Protein AF-A0A1I3Q6W5-F1 (afdb_monomer_lite)

Structure (mmCIF, N/CA/C/O backbone):
data_AF-A0A1I3Q6W5-F1
#
_entry.id   AF-A0A1I3Q6W5-F1
#
loop_
_atom_site.group_PDB
_atom_site.id
_atom_site.type_symbol
_atom_site.label_atom_id
_atom_site.label_alt_id
_atom_site.label_comp_id
_atom_site.label_asym_id
_atom_site.label_entity_id
_atom_site.label_seq_id
_atom_site.pdbx_PDB_ins_code
_atom_site.Cartn_x
_atom_site.Cartn_y
_atom_site.Cartn_z
_atom_site.occupancy
_atom_site.B_iso_or_equiv
_atom_site.auth_seq_id
_atom_site.auth_comp_id
_atom_site.auth_asym_id
_atom_site.auth_atom_id
_atom_site.pdbx_PDB_model_num
ATOM 1 N N . MET A 1 1 ? 3.018 42.924 -42.516 1.00 41.81 1 MET A N 1
ATOM 2 C CA . MET A 1 1 ? 3.107 41.448 -42.465 1.00 41.81 1 MET A CA 1
ATOM 3 C C . MET A 1 1 ? 4.580 41.069 -42.387 1.00 41.81 1 MET A C 1
ATOM 5 O O . MET A 1 1 ? 5.099 40.453 -43.303 1.00 41.81 1 MET A O 1
ATOM 9 N N . ASP A 1 2 ? 5.249 41.501 -41.316 1.00 36.03 2 ASP A N 1
ATOM 10 C CA . ASP A 1 2 ? 6.719 41.558 -41.247 1.00 36.03 2 ASP A CA 1
ATOM 11 C C . ASP A 1 2 ? 7.240 41.194 -39.842 1.00 36.03 2 ASP A C 1
ATOM 13 O O . ASP A 1 2 ? 8.227 41.730 -39.357 1.00 36.03 2 ASP A O 1
ATOM 17 N N . GLU A 1 3 ? 6.545 40.288 -39.144 1.00 32.50 3 GLU A N 1
ATOM 18 C CA . GLU A 1 3 ? 6.849 39.990 -37.734 1.00 32.50 3 GLU A CA 1
ATOM 19 C C . GLU A 1 3 ? 6.673 38.506 -37.359 1.00 32.50 3 GLU A C 1
ATOM 21 O O . GLU A 1 3 ? 6.216 38.171 -36.272 1.00 32.50 3 GLU A O 1
ATOM 26 N N . LEU A 1 4 ? 7.024 37.581 -38.264 1.00 31.42 4 LEU A N 1
ATOM 27 C CA . LEU A 1 4 ? 7.010 36.133 -37.969 1.00 31.42 4 LEU A CA 1
ATOM 28 C C . LEU A 1 4 ? 8.271 35.362 -38.409 1.00 31.42 4 LEU A C 1
ATOM 30 O O . LEU A 1 4 ? 8.318 34.144 -38.269 1.00 31.42 4 LEU A O 1
ATOM 34 N N . ALA A 1 5 ? 9.329 36.043 -38.869 1.00 32.28 5 ALA A N 1
ATOM 35 C CA . ALA A 1 5 ? 10.581 35.397 -39.297 1.00 32.28 5 ALA A CA 1
ATOM 36 C C . ALA A 1 5 ? 11.739 35.480 -38.273 1.00 32.28 5 ALA A C 1
ATOM 38 O O . ALA A 1 5 ? 12.800 34.902 -38.499 1.00 32.28 5 ALA A O 1
ATOM 39 N N . ALA A 1 6 ? 11.559 36.149 -37.128 1.00 29.58 6 ALA A N 1
ATOM 40 C CA . ALA A 1 6 ? 12.662 36.508 -36.223 1.00 29.58 6 ALA A CA 1
ATOM 41 C C . ALA A 1 6 ? 12.858 35.598 -34.985 1.00 29.58 6 ALA A C 1
ATOM 43 O O . ALA A 1 6 ? 13.634 35.942 -34.098 1.00 29.58 6 ALA A O 1
ATOM 44 N N . VAL A 1 7 ? 12.207 34.428 -34.905 1.00 32.47 7 VAL A N 1
ATOM 45 C CA . VAL A 1 7 ? 12.345 33.497 -33.751 1.00 32.47 7 VAL A CA 1
ATOM 46 C C . VAL A 1 7 ? 13.117 32.207 -34.102 1.00 32.47 7 VAL A C 1
ATOM 48 O O . VAL A 1 7 ? 13.409 31.388 -33.236 1.00 32.47 7 VAL A O 1
ATOM 51 N N . ALA A 1 8 ? 13.562 32.036 -35.351 1.00 32.88 8 ALA A N 1
ATOM 52 C CA . ALA A 1 8 ? 14.278 30.831 -35.800 1.00 32.88 8 ALA A CA 1
ATOM 53 C C . ALA A 1 8 ? 15.815 30.855 -35.585 1.00 32.88 8 ALA A C 1
ATOM 55 O O . ALA A 1 8 ? 16.506 29.939 -36.025 1.00 32.88 8 ALA A O 1
ATOM 56 N N . GLY A 1 9 ? 16.372 31.878 -34.924 1.00 32.94 9 GLY A N 1
ATOM 57 C CA . GLY A 1 9 ? 17.810 32.187 -34.996 1.00 32.94 9 GLY A CA 1
ATOM 58 C C . GLY A 1 9 ? 18.706 31.853 -33.796 1.00 32.94 9 GLY A C 1
ATOM 59 O O . GLY A 1 9 ? 19.916 32.022 -33.912 1.00 32.94 9 GLY A O 1
ATOM 60 N N . LEU A 1 10 ? 18.197 31.404 -32.642 1.00 34.94 10 LEU A N 1
ATOM 61 C CA . LEU A 1 10 ? 19.039 31.245 -31.440 1.00 34.94 10 LEU A CA 1
ATOM 62 C C . LEU A 1 10 ? 18.697 29.975 -30.654 1.00 34.94 10 LEU A C 1
ATOM 64 O O . LEU A 1 10 ? 17.762 29.944 -29.861 1.00 34.94 10 LEU A O 1
ATOM 68 N N . GLY A 1 11 ? 19.492 28.918 -30.850 1.00 35.59 11 GLY A N 1
ATOM 69 C CA . GLY A 1 11 ? 19.417 27.730 -29.991 1.00 35.59 11 GLY A CA 1
ATOM 70 C C . GLY A 1 11 ? 19.992 26.422 -30.537 1.00 35.59 11 GLY A C 1
ATOM 71 O O . GLY A 1 11 ? 19.646 25.368 -30.013 1.00 35.59 11 GLY A O 1
ATOM 72 N N . HIS A 1 12 ? 20.844 26.439 -31.567 1.00 40.34 12 HIS A N 1
ATOM 73 C CA . HIS A 1 12 ? 21.410 25.212 -32.155 1.00 40.34 12 HIS A CA 1
ATOM 74 C C . HIS A 1 12 ? 22.636 24.641 -31.407 1.00 40.34 12 HIS A C 1
ATOM 76 O O . HIS A 1 12 ? 23.079 23.545 -31.718 1.00 40.34 12 HIS A O 1
ATOM 82 N N . GLY A 1 13 ? 23.164 25.334 -30.386 1.00 33.66 13 GLY A N 1
ATOM 83 C CA . GLY A 1 13 ? 24.387 24.918 -29.673 1.00 33.66 13 GLY A CA 1
ATOM 84 C C . GLY A 1 13 ? 24.193 24.212 -28.321 1.00 33.66 13 GLY A C 1
ATOM 85 O O . GLY A 1 13 ? 25.146 23.659 -27.790 1.00 33.66 13 GLY A O 1
ATOM 86 N N . ARG A 1 14 ? 22.984 24.222 -27.735 1.00 36.91 14 ARG A N 1
ATOM 87 C CA . ARG A 1 14 ? 22.728 23.676 -26.376 1.00 36.91 14 ARG A CA 1
ATOM 88 C C . ARG A 1 14 ? 21.830 22.440 -26.323 1.00 36.91 14 ARG A C 1
ATOM 90 O O . ARG A 1 14 ? 21.726 21.827 -25.268 1.00 36.91 14 ARG A O 1
ATOM 97 N N . ARG A 1 15 ? 21.194 22.061 -27.436 1.00 38.53 15 ARG A N 1
ATOM 98 C CA . ARG A 1 15 ? 20.345 20.858 -27.508 1.00 38.53 15 ARG A CA 1
ATOM 99 C C . ARG A 1 15 ? 21.138 19.570 -27.751 1.00 38.53 15 ARG A C 1
ATOM 101 O O . ARG A 1 15 ? 20.664 18.523 -27.340 1.00 38.53 15 ARG A O 1
ATOM 108 N N . GLY A 1 16 ? 22.339 19.654 -28.333 1.00 31.69 16 GLY A N 1
ATOM 109 C CA . GLY A 1 16 ? 23.223 18.494 -28.515 1.00 31.69 16 GLY A CA 1
ATOM 110 C C . GLY A 1 16 ? 23.769 17.960 -27.190 1.00 31.69 16 GLY A C 1
ATOM 111 O O . GLY A 1 16 ? 23.628 16.786 -26.900 1.00 31.69 16 GLY A O 1
ATOM 112 N N . VAL A 1 17 ? 24.254 18.837 -26.304 1.00 42.91 17 VAL A N 1
ATOM 113 C CA . VAL A 1 17 ? 24.921 18.430 -25.048 1.00 42.91 17 VAL A CA 1
ATOM 114 C C . VAL A 1 17 ? 24.020 17.597 -24.123 1.00 42.91 17 VAL A C 1
ATOM 116 O O . VAL A 1 17 ? 24.476 16.633 -23.521 1.00 42.91 17 VAL A O 1
ATOM 119 N N . VAL A 1 18 ? 22.725 17.920 -24.047 1.00 42.97 18 VAL A N 1
ATOM 120 C CA . VAL A 1 18 ? 21.772 17.196 -23.183 1.00 42.97 18 VAL A CA 1
ATOM 121 C C . VAL A 1 18 ? 21.461 15.795 -23.728 1.00 42.97 18 VAL A C 1
ATOM 123 O O . VAL A 1 18 ? 21.205 14.873 -22.958 1.00 42.97 18 VAL A O 1
ATOM 126 N N . VAL A 1 19 ? 21.496 15.625 -25.051 1.00 44.09 19 VAL A N 1
ATOM 127 C CA . VAL A 1 19 ? 21.193 14.358 -25.732 1.00 44.09 19 VAL A CA 1
ATOM 128 C C . VAL A 1 19 ? 22.437 13.461 -25.786 1.00 44.09 19 VAL A C 1
ATOM 130 O O . VAL A 1 19 ? 22.330 12.258 -25.543 1.00 44.09 19 VAL A O 1
ATOM 133 N N . ASP A 1 20 ? 23.618 14.060 -25.968 1.00 39.47 20 ASP A N 1
ATOM 134 C CA . ASP A 1 20 ? 24.931 13.418 -25.844 1.00 39.47 20 ASP A CA 1
ATOM 135 C C . ASP A 1 20 ? 25.157 12.837 -24.438 1.00 39.47 20 ASP A C 1
ATOM 137 O O . ASP A 1 20 ? 25.632 11.706 -24.312 1.00 39.47 20 ASP A O 1
ATOM 141 N N . GLU A 1 21 ? 24.752 13.546 -23.377 1.00 43.34 21 GLU A N 1
ATOM 142 C CA . GLU A 1 21 ? 24.876 13.049 -21.998 1.00 43.34 21 GLU A CA 1
ATOM 143 C C . GLU A 1 21 ? 23.831 11.979 -21.639 1.00 43.34 21 GLU A C 1
ATOM 145 O O . GLU A 1 21 ? 24.173 10.994 -20.985 1.00 43.34 21 GLU A O 1
ATOM 150 N N . LEU A 1 22 ? 22.578 12.107 -22.098 1.00 40.34 22 LEU A N 1
ATOM 151 C CA . LEU A 1 22 ? 21.519 11.110 -21.854 1.00 40.34 22 LEU A CA 1
ATOM 152 C C . LEU A 1 22 ? 21.872 9.733 -22.434 1.00 40.34 22 LEU A C 1
ATOM 154 O O . LEU A 1 22 ? 21.624 8.699 -21.810 1.00 40.34 22 LEU A O 1
ATOM 158 N N . ALA A 1 23 ? 22.493 9.717 -23.609 1.00 42.22 23 ALA A N 1
ATOM 159 C CA . ALA A 1 23 ? 22.914 8.495 -24.274 1.00 42.22 23 ALA A CA 1
ATOM 160 C C . ALA A 1 23 ? 24.211 7.903 -23.702 1.00 42.22 23 ALA A C 1
ATOM 162 O O . ALA A 1 23 ? 24.332 6.680 -23.620 1.00 42.22 23 ALA A O 1
ATOM 163 N N . ALA A 1 24 ? 25.137 8.736 -23.212 1.00 43.56 24 ALA A N 1
ATOM 164 C CA . ALA A 1 24 ? 26.326 8.274 -22.490 1.00 43.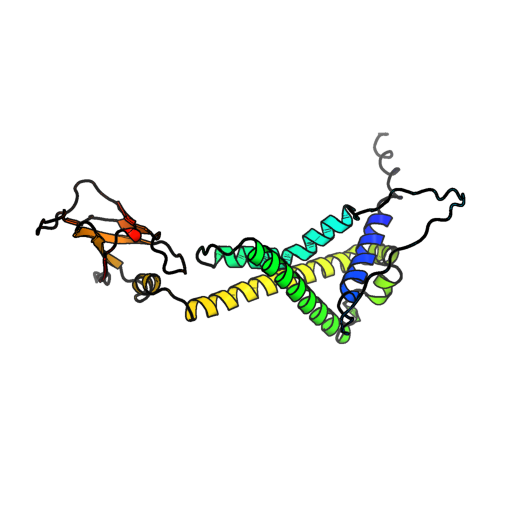56 24 ALA A CA 1
ATOM 165 C C . ALA A 1 24 ? 25.979 7.601 -21.141 1.00 43.56 24 ALA A C 1
ATOM 167 O O . ALA A 1 24 ? 26.747 6.790 -20.625 1.00 43.56 24 ALA A O 1
ATOM 168 N N . LEU A 1 25 ? 24.796 7.879 -20.587 1.00 45.44 25 LEU A N 1
ATOM 169 C CA . LEU A 1 25 ? 24.381 7.430 -19.255 1.00 45.44 25 LEU A CA 1
ATOM 170 C C . LEU A 1 25 ? 23.522 6.159 -19.227 1.00 45.44 25 LEU A C 1
ATOM 172 O O . LEU A 1 25 ? 23.705 5.341 -18.324 1.00 45.44 25 LEU A O 1
ATOM 176 N N . VAL A 1 26 ? 22.707 5.897 -20.258 1.00 45.50 26 VAL A N 1
ATOM 177 C CA . VAL A 1 26 ? 22.144 4.544 -20.509 1.00 45.50 26 VAL A CA 1
ATOM 178 C C . VAL A 1 26 ? 23.273 3.510 -20.639 1.00 45.50 26 VAL A C 1
ATOM 180 O O . VAL A 1 26 ? 23.149 2.354 -20.243 1.00 45.50 26 VAL A O 1
ATOM 183 N N . CYS A 1 27 ? 24.408 3.968 -21.149 1.00 39.47 27 CYS A N 1
ATOM 184 C CA . CYS A 1 27 ? 25.620 3.208 -21.374 1.00 39.47 27 CYS A CA 1
ATOM 185 C C . CYS A 1 27 ? 26.437 2.939 -20.096 1.00 39.47 27 CYS A C 1
ATOM 187 O O . CYS A 1 27 ? 26.948 1.833 -19.918 1.00 39.47 27 CYS A O 1
ATOM 189 N N . ALA A 1 28 ? 26.520 3.907 -19.178 1.00 39.12 28 ALA A N 1
ATOM 190 C CA . ALA A 1 28 ? 27.253 3.758 -17.919 1.00 39.12 28 ALA A CA 1
ATOM 191 C C . ALA A 1 28 ? 26.520 2.870 -16.892 1.00 39.12 28 ALA A C 1
ATOM 193 O O . ALA A 1 28 ? 27.162 2.097 -16.179 1.00 39.12 28 ALA A O 1
ATOM 194 N N . GLY A 1 29 ? 25.181 2.909 -16.853 1.00 38.06 29 GLY A N 1
ATOM 195 C CA . GLY A 1 29 ? 24.378 2.104 -15.920 1.00 38.06 29 GLY A CA 1
ATOM 196 C C . GLY A 1 29 ? 24.481 0.586 -16.131 1.00 38.06 29 GLY A C 1
ATOM 197 O O . GLY A 1 29 ? 24.296 -0.183 -15.193 1.00 38.06 29 GLY A O 1
ATOM 198 N N . VAL A 1 30 ? 24.838 0.142 -17.341 1.00 40.12 30 VAL A N 1
ATOM 199 C CA . VAL A 1 30 ? 24.975 -1.284 -17.696 1.00 40.12 30 VAL A CA 1
ATOM 200 C C . VAL A 1 30 ? 26.338 -1.869 -17.284 1.00 40.12 30 VAL A C 1
ATOM 202 O O . VAL A 1 30 ? 26.458 -3.083 -17.133 1.00 40.12 30 VAL A O 1
ATOM 205 N N . LEU A 1 31 ? 27.367 -1.041 -17.057 1.00 39.06 31 LEU A N 1
ATOM 206 C CA . LEU A 1 31 ? 28.745 -1.501 -16.812 1.00 39.06 31 LEU A CA 1
ATOM 207 C C . LEU A 1 31 ? 29.169 -1.528 -15.333 1.00 39.06 31 LEU A C 1
ATOM 209 O O . LEU A 1 31 ? 30.166 -2.166 -15.006 1.00 39.06 31 LEU A O 1
ATOM 213 N N . ALA A 1 32 ? 28.413 -0.917 -14.418 1.00 35.97 32 ALA A N 1
ATOM 214 C CA . ALA A 1 32 ? 28.769 -0.883 -12.992 1.00 35.97 32 ALA A CA 1
ATOM 215 C C . ALA A 1 32 ? 28.461 -2.190 -12.216 1.00 35.97 32 ALA A C 1
ATOM 217 O O . ALA A 1 32 ? 28.659 -2.251 -11.006 1.00 35.97 32 ALA A O 1
ATOM 218 N N . GLY A 1 33 ? 27.981 -3.244 -12.890 1.00 29.95 33 GLY A N 1
ATOM 219 C CA . GLY A 1 33 ? 27.543 -4.503 -12.272 1.00 29.95 33 GLY A CA 1
ATOM 220 C C . GLY A 1 33 ? 28.597 -5.609 -12.128 1.00 29.95 33 GLY A C 1
ATOM 221 O O . GLY A 1 33 ? 28.246 -6.703 -11.689 1.00 29.95 33 GLY A O 1
ATOM 222 N N . THR A 1 34 ? 29.865 -5.390 -12.493 1.00 36.84 34 THR A N 1
ATOM 223 C CA . THR A 1 34 ? 30.888 -6.455 -12.449 1.00 36.84 34 THR A CA 1
ATOM 224 C C . THR A 1 34 ? 32.254 -5.978 -11.947 1.00 36.84 34 THR A C 1
ATOM 226 O O . THR A 1 34 ? 32.942 -5.234 -12.641 1.00 36.84 34 THR A O 1
ATOM 229 N N . GLY A 1 35 ? 32.669 -6.500 -10.784 1.00 29.20 35 GLY A N 1
ATOM 230 C CA . GLY A 1 35 ? 34.026 -6.428 -10.211 1.00 29.20 35 GLY A CA 1
ATOM 231 C C . GLY A 1 35 ? 34.036 -5.758 -8.828 1.00 29.20 35 GLY A C 1
ATOM 232 O O . GLY A 1 35 ? 33.427 -4.717 -8.659 1.00 29.20 35 GLY A O 1
ATOM 233 N N . SER A 1 36 ? 34.687 -6.248 -7.772 1.00 30.11 36 SER A N 1
ATOM 234 C CA . SER A 1 36 ? 35.676 -7.316 -7.627 1.00 30.11 36 SER A CA 1
ATOM 235 C C . SER A 1 36 ? 35.811 -7.645 -6.125 1.00 30.11 36 SER A C 1
ATOM 237 O O . SER A 1 36 ? 35.868 -6.738 -5.297 1.00 30.11 36 SER A O 1
ATOM 239 N N . LEU A 1 37 ? 35.839 -8.934 -5.775 1.00 31.34 37 LEU A N 1
ATOM 240 C CA . LEU A 1 37 ? 36.124 -9.481 -4.440 1.00 31.34 37 LEU A CA 1
ATOM 241 C C . LEU A 1 37 ? 37.610 -9.873 -4.379 1.00 31.34 37 LEU A C 1
ATOM 243 O O . LEU A 1 37 ? 37.999 -10.701 -5.191 1.00 31.34 37 LEU A O 1
ATOM 247 N N . CYS A 1 38 ? 38.389 -9.324 -3.432 1.00 28.61 38 CYS A N 1
ATOM 248 C CA . CYS A 1 38 ? 39.659 -9.840 -2.855 1.00 28.61 38 CYS A CA 1
ATOM 249 C C . CYS A 1 38 ? 40.105 -8.856 -1.737 1.00 28.61 38 CYS A C 1
ATOM 251 O O . CYS A 1 38 ? 40.270 -7.679 -2.023 1.00 28.61 38 CYS A O 1
ATOM 253 N N . HIS A 1 39 ? 40.036 -9.167 -0.435 1.00 29.38 39 HIS A N 1
ATOM 254 C CA . HIS A 1 39 ? 40.936 -9.954 0.439 1.00 29.38 39 HIS A CA 1
ATOM 255 C C . HIS A 1 39 ? 41.994 -9.118 1.219 1.00 29.38 39 HIS A C 1
ATOM 257 O O . HIS A 1 39 ? 42.872 -8.517 0.619 1.00 29.38 39 HIS A O 1
ATOM 263 N N . ASN A 1 40 ? 41.881 -9.193 2.560 1.00 29.97 40 ASN A N 1
ATOM 264 C CA . ASN A 1 40 ? 42.851 -9.034 3.672 1.00 29.97 40 ASN A CA 1
ATOM 265 C C . ASN A 1 40 ? 43.596 -7.709 4.000 1.00 29.97 40 ASN A C 1
ATOM 267 O O . ASN A 1 40 ? 44.568 -7.356 3.352 1.00 29.97 40 ASN A O 1
ATOM 271 N N . SER A 1 41 ? 43.171 -7.101 5.125 1.00 29.86 41 SER A N 1
ATOM 272 C CA . SER A 1 41 ? 43.866 -6.811 6.415 1.00 29.86 41 SER A CA 1
ATOM 273 C C . SER A 1 41 ? 45.304 -6.212 6.525 1.00 29.86 41 SER A C 1
ATOM 275 O O . SER A 1 41 ? 46.129 -6.424 5.647 1.00 29.86 41 SER A O 1
ATOM 277 N N . PRO A 1 42 ? 45.608 -5.488 7.643 1.00 53.28 42 PRO A N 1
ATOM 278 C CA . PRO A 1 42 ? 46.591 -4.377 7.792 1.00 53.28 42 PRO A CA 1
ATOM 279 C C . PRO A 1 42 ? 47.933 -4.855 8.454 1.00 53.28 42 PRO A C 1
ATOM 281 O O . PRO A 1 42 ? 48.015 -6.075 8.624 1.00 53.28 42 PRO A O 1
ATOM 284 N N . PRO A 1 43 ? 48.980 -4.050 8.844 1.00 47.88 43 PRO A N 1
ATOM 285 C CA . PRO A 1 43 ? 48.957 -2.826 9.694 1.00 47.88 43 PRO A CA 1
ATOM 286 C C . PRO A 1 43 ? 50.089 -1.760 9.492 1.00 47.88 43 PRO A C 1
ATOM 288 O O . PRO A 1 43 ? 50.966 -1.887 8.648 1.00 47.88 43 PRO A O 1
ATOM 291 N N . GLU A 1 44 ? 50.064 -0.747 10.374 1.00 28.67 44 GLU A N 1
ATOM 292 C CA . GLU A 1 44 ? 51.222 -0.094 11.032 1.00 28.67 44 GLU A CA 1
ATOM 293 C C . GLU A 1 44 ? 51.808 1.245 10.520 1.00 28.67 44 GLU A C 1
ATOM 295 O O . GLU A 1 44 ? 51.773 1.617 9.353 1.00 28.67 44 GLU A O 1
ATOM 300 N N . VAL A 1 45 ? 52.277 1.997 11.519 1.00 40.59 45 VAL A N 1
ATOM 301 C CA . VAL A 1 45 ? 52.619 3.421 11.618 1.00 40.59 45 VAL A CA 1
ATOM 302 C C . VAL A 1 45 ? 54.075 3.682 11.216 1.00 40.59 45 VAL A C 1
ATOM 304 O O . VAL A 1 45 ? 54.955 2.930 11.620 1.00 40.59 45 VAL A O 1
ATOM 307 N N . ALA A 1 46 ? 54.361 4.817 10.565 1.00 29.48 46 ALA A N 1
ATOM 308 C CA . ALA A 1 46 ? 55.686 5.442 10.615 1.00 29.48 46 ALA A CA 1
ATOM 309 C C . ALA A 1 46 ? 55.614 6.969 10.432 1.00 29.48 46 ALA A C 1
ATOM 311 O O . ALA A 1 46 ? 55.051 7.487 9.471 1.00 29.48 46 ALA A O 1
ATOM 312 N N . VAL A 1 47 ? 56.217 7.666 11.392 1.00 35.09 47 VAL A N 1
ATOM 313 C CA . VAL A 1 47 ? 56.524 9.101 11.441 1.00 35.09 47 VAL A CA 1
ATOM 314 C C . VAL A 1 47 ? 57.974 9.288 10.978 1.00 35.09 47 VAL A C 1
ATOM 316 O O . VAL A 1 47 ? 58.808 8.514 11.432 1.00 35.09 47 VAL A O 1
ATOM 319 N N . TYR A 1 48 ? 58.273 10.297 10.141 1.00 28.97 48 TYR A N 1
ATOM 320 C CA . TYR A 1 48 ? 59.393 11.267 10.258 1.00 28.97 48 TYR A CA 1
ATOM 321 C C . TYR A 1 48 ? 59.626 12.057 8.950 1.00 28.97 48 TYR A C 1
ATOM 323 O O . TYR A 1 48 ? 59.636 11.474 7.872 1.00 28.97 48 TYR A O 1
ATOM 331 N N . GLY A 1 49 ? 59.971 13.347 9.082 1.00 28.12 49 GLY A N 1
ATOM 332 C CA . GLY A 1 49 ? 61.050 13.947 8.276 1.00 28.12 49 GLY A CA 1
ATOM 333 C C . GLY A 1 49 ? 60.698 15.075 7.299 1.00 28.12 49 GLY A C 1
ATOM 334 O O . GLY A 1 49 ? 60.335 14.830 6.159 1.00 28.12 49 GLY A O 1
ATOM 335 N N . VAL A 1 50 ? 60.925 16.308 7.755 1.00 36.56 50 VAL A N 1
ATOM 336 C CA . VAL A 1 50 ? 61.036 17.587 7.024 1.00 36.56 50 VAL A CA 1
ATOM 337 C C . VAL A 1 50 ? 62.167 17.578 5.982 1.00 36.56 50 VAL A C 1
ATOM 339 O O . VAL A 1 50 ? 63.270 17.207 6.366 1.00 36.56 50 VAL A O 1
ATOM 342 N N . VAL A 1 51 ? 61.930 18.095 4.760 1.00 35.44 51 VAL A N 1
ATOM 343 C CA . VAL A 1 51 ? 62.848 18.950 3.956 1.00 35.44 51 VAL A CA 1
ATOM 344 C C . VAL A 1 51 ? 62.007 19.793 2.973 1.00 35.44 51 VAL A C 1
ATOM 346 O O . VAL A 1 51 ? 61.185 19.254 2.236 1.00 35.44 51 VAL A O 1
ATOM 349 N N . GLU A 1 52 ? 62.205 21.112 3.000 1.00 38.56 52 GLU A N 1
ATOM 350 C CA . GLU A 1 52 ? 61.684 22.113 2.057 1.00 38.56 52 GLU A CA 1
ATOM 351 C C . GLU A 1 52 ? 62.263 21.921 0.644 1.00 38.56 52 GLU A C 1
ATOM 353 O O . GLU A 1 52 ? 63.475 21.780 0.519 1.00 38.56 52 GLU A O 1
ATOM 358 N N . ASP A 1 53 ? 61.447 22.024 -0.413 1.00 28.38 53 ASP A N 1
ATOM 359 C CA . ASP A 1 53 ? 61.776 22.950 -1.505 1.00 28.38 53 ASP A CA 1
ATOM 360 C C . ASP A 1 53 ? 60.560 23.303 -2.381 1.00 28.38 53 ASP A C 1
ATOM 362 O O . ASP A 1 53 ? 59.607 22.554 -2.591 1.00 28.38 53 ASP A O 1
ATOM 366 N N . THR A 1 54 ? 60.654 24.524 -2.862 1.00 40.66 54 THR A N 1
ATOM 367 C CA . THR A 1 54 ? 59.742 25.403 -3.566 1.00 40.66 54 THR A CA 1
ATOM 368 C C . THR A 1 54 ? 59.381 24.890 -4.964 1.00 40.66 54 THR A C 1
ATOM 370 O O . THR A 1 54 ? 60.218 24.866 -5.862 1.00 40.66 54 THR A O 1
ATOM 373 N N . ALA A 1 55 ? 58.106 24.588 -5.212 1.00 32.06 55 ALA A N 1
ATOM 374 C CA . ALA A 1 55 ? 57.543 24.638 -6.561 1.00 32.06 55 ALA A CA 1
ATOM 375 C C . ALA A 1 55 ? 56.040 24.914 -6.491 1.00 32.06 55 ALA A C 1
ATOM 377 O O . ALA A 1 55 ? 55.265 24.157 -5.913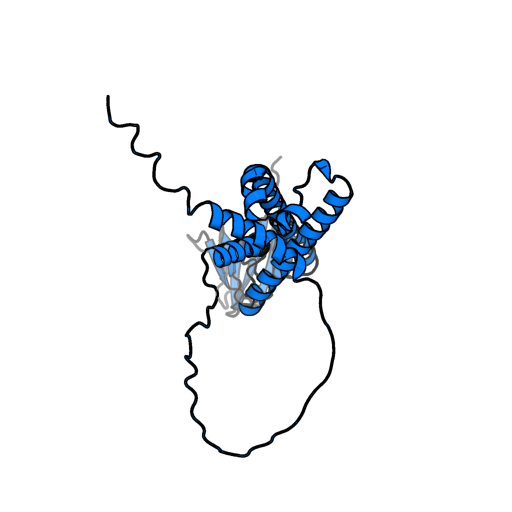 1.00 32.06 55 ALA A O 1
ATOM 378 N N . ALA A 1 56 ? 55.647 26.039 -7.079 1.00 38.19 56 ALA A N 1
ATOM 379 C CA . ALA A 1 56 ? 54.279 26.496 -7.220 1.00 38.19 56 ALA A CA 1
ATOM 380 C C . ALA A 1 56 ? 53.403 25.439 -7.917 1.00 38.19 56 ALA A C 1
ATOM 382 O O . ALA A 1 56 ? 53.367 25.355 -9.142 1.00 38.19 56 ALA A O 1
ATOM 383 N N . ALA A 1 57 ? 52.670 24.651 -7.133 1.00 32.59 57 ALA A N 1
ATOM 384 C CA . ALA A 1 57 ? 51.558 23.855 -7.619 1.00 32.59 57 ALA A CA 1
ATOM 385 C C . ALA A 1 57 ? 50.275 24.611 -7.283 1.00 32.59 57 ALA A C 1
ATOM 387 O O . ALA A 1 57 ? 49.802 24.623 -6.148 1.00 32.59 57 ALA A O 1
ATOM 388 N N . THR A 1 58 ? 49.740 25.292 -8.292 1.00 37.34 58 THR A N 1
ATOM 389 C CA . THR A 1 58 ? 48.344 25.718 -8.336 1.00 37.34 58 THR A CA 1
ATOM 390 C C . THR A 1 58 ? 47.463 24.602 -7.783 1.00 37.34 58 THR A C 1
ATOM 392 O O . THR A 1 58 ? 47.456 23.504 -8.336 1.00 37.34 58 THR A O 1
ATOM 395 N N . VAL A 1 59 ? 46.733 24.882 -6.708 1.00 49.25 59 VAL A N 1
ATOM 396 C CA . VAL A 1 59 ? 45.575 24.095 -6.289 1.00 49.25 59 VAL A CA 1
ATOM 397 C C . VAL A 1 59 ? 44.393 24.630 -7.098 1.00 49.25 59 VAL A C 1
ATOM 399 O O . VAL A 1 59 ? 43.877 25.692 -6.751 1.00 49.25 59 VAL A O 1
ATOM 402 N N . PRO A 1 60 ? 43.961 23.992 -8.202 1.00 49.62 60 PRO A N 1
ATOM 403 C CA . PRO A 1 60 ? 42.642 24.270 -8.724 1.00 49.62 60 PRO A CA 1
ATOM 404 C C . PRO A 1 60 ? 41.632 23.559 -7.828 1.00 49.62 60 PRO A C 1
ATOM 406 O O . PRO A 1 60 ? 41.555 22.331 -7.775 1.00 49.62 60 PRO A O 1
ATOM 409 N N . GLU A 1 61 ? 40.869 24.380 -7.118 1.00 53.75 61 GLU A N 1
ATOM 410 C CA . GLU A 1 61 ? 39.564 24.043 -6.575 1.00 53.75 61 GLU A CA 1
ATOM 411 C C . GLU A 1 61 ? 38.771 23.162 -7.545 1.00 53.75 61 GLU A C 1
ATOM 413 O O . GLU A 1 61 ? 38.657 23.456 -8.741 1.00 53.75 61 GLU A O 1
ATOM 418 N N . GLY A 1 62 ? 38.179 22.088 -7.032 1.00 48.91 62 GLY A N 1
ATOM 419 C CA . GLY A 1 62 ? 37.288 21.290 -7.855 1.00 48.91 62 GLY A CA 1
ATOM 420 C C . GLY A 1 62 ? 37.019 19.894 -7.344 1.00 48.91 62 GLY A C 1
ATOM 421 O O . GLY A 1 62 ? 36.980 18.973 -8.157 1.00 48.91 62 GLY A O 1
ATOM 422 N N . GLU A 1 63 ? 36.745 19.722 -6.050 1.00 47.78 63 GLU A N 1
ATOM 423 C CA . GLU A 1 63 ? 35.905 18.603 -5.624 1.00 47.78 63 GLU A CA 1
ATOM 424 C C . GLU A 1 63 ? 34.486 18.877 -6.144 1.00 47.78 63 GLU A C 1
ATOM 426 O O . GLU A 1 63 ? 33.590 19.360 -5.455 1.00 47.78 63 GLU A O 1
ATOM 431 N N . ARG A 1 64 ? 34.312 18.670 -7.454 1.00 50.69 64 ARG A N 1
ATOM 432 C CA . ARG A 1 64 ? 33.015 18.686 -8.108 1.00 50.69 64 ARG A CA 1
ATOM 433 C C . ARG A 1 64 ? 32.322 17.422 -7.646 1.00 50.69 64 ARG A C 1
ATOM 435 O O . ARG A 1 64 ? 32.413 16.393 -8.307 1.00 50.69 64 ARG A O 1
ATOM 442 N N . VAL A 1 65 ? 31.589 17.498 -6.542 1.00 53.81 65 VAL A N 1
ATOM 443 C CA . VAL A 1 65 ? 30.384 16.678 -6.442 1.00 53.81 65 VAL A CA 1
ATOM 444 C C . VAL A 1 65 ? 29.605 17.007 -7.721 1.00 53.81 65 VAL A C 1
ATOM 446 O O . VAL A 1 65 ? 29.299 18.185 -7.925 1.00 53.81 65 VAL A O 1
ATOM 449 N N . PRO A 1 66 ? 29.387 16.068 -8.657 1.00 48.78 66 PRO A N 1
ATOM 450 C CA . PRO A 1 66 ? 28.749 16.398 -9.919 1.00 48.78 66 PRO A CA 1
ATOM 451 C C . PRO A 1 66 ? 27.265 16.661 -9.644 1.00 48.78 66 PRO A C 1
ATOM 453 O O . PRO A 1 66 ? 26.418 15.790 -9.789 1.00 48.78 66 PRO A O 1
ATOM 456 N N . THR A 1 67 ? 26.936 17.885 -9.237 1.00 62.75 67 THR A N 1
ATOM 457 C CA . THR A 1 67 ? 25.571 18.413 -9.132 1.00 62.75 67 THR A CA 1
ATOM 458 C C . THR A 1 67 ? 25.076 18.839 -10.512 1.00 62.75 67 THR A C 1
ATOM 460 O O . THR A 1 67 ? 24.502 19.910 -10.703 1.00 62.75 67 THR A O 1
ATOM 463 N N . THR A 1 68 ? 25.326 18.009 -11.524 1.00 80.62 68 THR A N 1
ATOM 464 C CA . THR A 1 68 ? 24.770 18.250 -12.848 1.00 80.62 68 THR A CA 1
ATOM 465 C C . THR A 1 68 ? 23.273 17.961 -12.788 1.00 80.62 68 THR A C 1
ATOM 467 O O . THR A 1 68 ? 22.830 16.981 -12.184 1.00 80.62 68 THR A O 1
ATOM 470 N N . LEU A 1 69 ? 22.471 18.820 -13.422 1.00 78.50 69 LEU A N 1
ATOM 471 C CA . LEU A 1 69 ? 21.020 18.630 -13.550 1.00 78.50 69 LEU A CA 1
ATOM 472 C C . LEU A 1 69 ? 20.690 17.227 -14.093 1.00 78.50 69 LEU A C 1
ATOM 474 O O . LEU A 1 69 ? 19.698 16.619 -13.705 1.00 78.50 69 LEU A O 1
ATOM 478 N N . VAL A 1 70 ? 21.578 16.687 -14.928 1.00 70.50 70 VAL A N 1
ATOM 479 C CA . VAL A 1 70 ? 21.509 15.328 -15.466 1.00 70.50 70 VAL A CA 1
ATOM 480 C C . VAL A 1 70 ? 21.681 14.261 -14.384 1.00 70.50 70 VAL A C 1
ATOM 482 O O . VAL A 1 70 ? 20.854 13.355 -14.306 1.00 70.50 70 VAL A O 1
ATOM 485 N N . GLY A 1 71 ? 22.696 14.375 -13.520 1.00 75.62 71 GLY A N 1
ATOM 486 C CA . GLY A 1 71 ? 22.891 13.450 -12.401 1.00 75.62 71 GLY A CA 1
ATOM 487 C C . GLY A 1 71 ? 21.677 13.406 -11.470 1.00 75.62 71 GLY A C 1
ATOM 488 O O . GLY A 1 71 ? 21.254 12.328 -11.056 1.00 75.62 71 GLY A O 1
ATOM 489 N N . LEU A 1 72 ? 21.047 14.560 -11.229 1.00 83.56 72 LEU A N 1
ATOM 490 C CA . LEU A 1 72 ? 19.805 14.643 -10.458 1.00 83.56 72 LEU A CA 1
ATOM 491 C C . LEU A 1 72 ? 18.636 13.941 -11.164 1.00 83.56 72 LEU A C 1
ATOM 493 O O . LEU A 1 72 ? 17.930 13.155 -10.537 1.00 83.56 72 LEU A O 1
ATOM 497 N N . VAL A 1 73 ? 18.424 14.204 -12.457 1.00 83.00 73 VAL A N 1
ATOM 498 C CA . VAL A 1 73 ? 17.343 13.567 -13.229 1.00 83.00 73 VAL A CA 1
ATOM 499 C C . VAL A 1 73 ? 17.510 12.049 -13.245 1.00 83.00 73 VAL A C 1
ATOM 501 O O . VAL A 1 73 ? 16.538 11.329 -13.038 1.00 83.00 73 VAL A O 1
ATOM 504 N N . LEU A 1 74 ? 18.732 11.552 -13.427 1.00 80.50 74 LEU A N 1
ATOM 505 C CA . LEU A 1 74 ? 19.012 10.120 -13.396 1.00 80.50 74 LEU A CA 1
ATOM 506 C C . LEU A 1 74 ? 18.770 9.513 -12.030 1.00 80.50 74 LEU A C 1
ATOM 508 O O . LEU A 1 74 ? 18.108 8.485 -11.941 1.00 80.50 74 LEU A O 1
ATOM 512 N N . PHE A 1 75 ? 19.263 10.157 -10.974 1.00 81.62 75 PHE A N 1
ATOM 513 C CA . PHE A 1 75 ? 18.997 9.717 -9.615 1.00 81.62 75 PHE A CA 1
ATOM 514 C C . PHE A 1 75 ? 17.489 9.584 -9.371 1.00 81.62 75 PHE A C 1
ATOM 516 O O . PHE A 1 75 ? 17.040 8.556 -8.874 1.00 81.62 75 PHE A O 1
ATOM 523 N N . LEU A 1 76 ? 16.695 10.573 -9.798 1.00 85.50 76 LEU A N 1
ATOM 524 C CA . LEU A 1 76 ? 15.238 10.527 -9.685 1.00 85.50 76 LEU A CA 1
ATOM 525 C C . LEU A 1 76 ? 14.624 9.386 -10.503 1.00 85.50 76 LEU A C 1
ATOM 527 O O . LEU A 1 76 ? 13.772 8.677 -9.978 1.00 85.50 76 LEU A O 1
ATOM 531 N N . VAL A 1 77 ? 15.058 9.183 -11.752 1.00 83.88 77 VAL A N 1
ATOM 532 C CA . VAL A 1 77 ? 14.562 8.103 -12.625 1.00 83.88 77 VAL A CA 1
ATOM 533 C C . VAL A 1 77 ? 14.873 6.728 -12.034 1.00 83.88 77 VAL A C 1
ATOM 535 O O . VAL A 1 77 ? 13.969 5.901 -11.939 1.00 83.88 77 VAL A O 1
ATOM 538 N N . LEU A 1 78 ? 16.107 6.504 -11.575 1.00 84.31 78 LEU A N 1
ATOM 539 C CA . LEU A 1 78 ? 16.514 5.253 -10.930 1.00 84.31 78 LEU A CA 1
ATOM 540 C C . LEU A 1 78 ? 15.791 5.033 -9.600 1.00 84.31 78 LEU A C 1
ATOM 542 O O . LEU A 1 78 ? 15.666 3.896 -9.168 1.00 84.31 78 LEU A O 1
ATOM 546 N N . LEU A 1 79 ? 15.291 6.080 -8.942 1.00 87.62 79 LEU A N 1
ATOM 547 C CA . LEU A 1 79 ? 14.510 5.958 -7.709 1.00 87.62 79 LEU A CA 1
ATOM 548 C C . LEU A 1 79 ? 13.047 5.545 -7.965 1.00 87.62 79 LEU A C 1
ATOM 550 O O . LEU A 1 79 ? 12.387 5.039 -7.055 1.00 87.62 79 LEU A O 1
ATOM 554 N N . VAL A 1 80 ? 12.514 5.758 -9.178 1.00 86.81 80 VAL A N 1
ATOM 555 C CA . VAL A 1 80 ? 11.089 5.530 -9.494 1.00 86.81 80 VAL A CA 1
ATOM 556 C C . VAL A 1 80 ? 10.626 4.098 -9.188 1.00 86.81 80 VAL A C 1
ATOM 558 O O . VAL A 1 80 ? 9.564 3.968 -8.572 1.00 86.81 80 VAL A O 1
ATOM 561 N N . PRO A 1 81 ? 11.347 3.018 -9.555 1.00 84.81 81 PRO A N 1
ATOM 562 C CA . PRO A 1 81 ? 10.889 1.654 -9.283 1.00 84.81 81 PRO A CA 1
ATOM 563 C C . PRO A 1 81 ? 10.794 1.351 -7.785 1.00 84.81 81 PRO A C 1
ATOM 565 O O . PRO A 1 81 ? 9.780 0.813 -7.327 1.00 84.81 81 PRO A O 1
ATOM 568 N N . GLY A 1 82 ? 11.804 1.755 -7.009 1.00 83.69 82 GLY A N 1
ATOM 569 C CA . GLY A 1 82 ? 11.773 1.682 -5.552 1.00 83.69 82 GLY A CA 1
ATOM 570 C C . GLY A 1 82 ? 10.594 2.470 -4.985 1.00 83.69 82 GLY A C 1
ATOM 571 O O . GLY A 1 82 ? 9.835 1.954 -4.164 1.00 83.69 82 GLY A O 1
ATOM 572 N N . PHE A 1 83 ? 10.375 3.696 -5.465 1.00 84.75 83 PHE A N 1
ATOM 573 C CA . PHE A 1 83 ? 9.287 4.546 -4.983 1.00 84.75 83 PHE A CA 1
ATOM 574 C C . PHE A 1 83 ? 7.907 3.958 -5.307 1.00 84.75 83 PHE A C 1
ATOM 576 O O . PHE A 1 83 ? 7.015 3.953 -4.458 1.00 84.75 83 PHE A O 1
ATOM 583 N N . ALA A 1 84 ? 7.735 3.383 -6.499 1.00 82.50 84 ALA A N 1
ATOM 584 C CA . ALA A 1 84 ? 6.518 2.681 -6.892 1.00 82.50 84 ALA A CA 1
ATOM 585 C C . ALA A 1 84 ? 6.245 1.458 -6.000 1.00 82.50 84 ALA A C 1
ATOM 587 O O . ALA A 1 84 ? 5.096 1.231 -5.602 1.00 82.50 84 ALA A O 1
ATOM 588 N N . TYR A 1 85 ? 7.284 0.696 -5.640 1.00 85.62 85 TYR A N 1
ATOM 589 C CA . TYR A 1 85 ? 7.180 -0.384 -4.658 1.00 85.62 85 TYR A CA 1
ATOM 590 C C . TYR A 1 85 ? 6.718 0.139 -3.295 1.00 85.62 85 TYR A C 1
ATOM 592 O O . TYR A 1 85 ? 5.765 -0.411 -2.737 1.00 85.62 85 TYR A O 1
ATOM 600 N N . THR A 1 86 ? 7.323 1.217 -2.789 1.00 84.69 86 THR A N 1
ATOM 601 C CA . THR A 1 86 ? 6.983 1.799 -1.482 1.00 84.69 86 THR A CA 1
ATOM 602 C C . THR A 1 86 ? 5.558 2.339 -1.457 1.00 84.69 86 THR A C 1
ATOM 604 O O . THR A 1 86 ? 4.779 1.920 -0.605 1.00 84.69 86 THR A O 1
ATOM 607 N N . LEU A 1 87 ? 5.142 3.142 -2.444 1.00 81.94 87 LEU A N 1
ATOM 608 C CA . LEU A 1 87 ? 3.760 3.632 -2.541 1.00 81.94 87 LEU A CA 1
ATOM 609 C C . LEU A 1 87 ? 2.743 2.489 -2.614 1.00 81.94 87 LEU A C 1
ATOM 611 O O . LEU A 1 87 ? 1.657 2.556 -2.030 1.00 81.94 87 LEU A O 1
ATOM 615 N N . ARG A 1 88 ? 3.063 1.421 -3.355 1.00 79.38 88 ARG A N 1
ATOM 616 C CA . ARG A 1 88 ? 2.186 0.252 -3.446 1.00 79.38 88 ARG A CA 1
ATOM 617 C C . ARG A 1 88 ? 2.137 -0.494 -2.119 1.00 79.38 88 ARG A C 1
ATOM 619 O O . ARG A 1 88 ? 1.062 -0.950 -1.739 1.00 79.38 88 ARG A O 1
ATOM 626 N N . ARG A 1 89 ? 3.266 -0.604 -1.420 1.00 77.31 89 ARG A N 1
ATOM 627 C CA . ARG A 1 89 ? 3.361 -1.231 -0.104 1.00 77.31 89 ARG A CA 1
ATOM 628 C C . ARG A 1 89 ? 2.602 -0.433 0.948 1.00 77.31 89 ARG A C 1
ATOM 630 O O . ARG A 1 89 ? 1.796 -1.038 1.631 1.00 77.31 89 ARG A O 1
ATOM 637 N N . GLU A 1 90 ? 2.764 0.881 1.036 1.00 78.56 90 GLU A N 1
ATOM 638 C CA . GLU A 1 90 ? 2.044 1.740 1.990 1.00 78.56 90 GLU A CA 1
ATOM 639 C C . GLU A 1 90 ? 0.527 1.661 1.813 1.00 78.56 90 GLU A C 1
ATOM 641 O O . GLU A 1 90 ? -0.214 1.514 2.781 1.00 78.56 90 GLU A O 1
ATOM 646 N N . ARG A 1 91 ? 0.043 1.659 0.564 1.00 67.75 91 ARG A N 1
ATOM 647 C CA . ARG A 1 91 ? -1.392 1.487 0.276 1.00 67.75 91 ARG A CA 1
ATOM 648 C C . ARG A 1 91 ? -1.936 0.120 0.701 1.00 67.75 91 ARG A C 1
ATOM 650 O O . ARG A 1 91 ? -3.148 -0.038 0.846 1.00 67.75 91 ARG A O 1
ATOM 657 N N . LEU A 1 92 ? -1.072 -0.887 0.820 1.00 63.50 92 LEU A N 1
ATOM 658 C CA . LEU A 1 92 ? -1.450 -2.285 1.037 1.00 63.50 92 LEU A CA 1
ATOM 659 C C . LEU A 1 92 ? -1.101 -2.819 2.432 1.00 63.50 92 LEU A C 1
ATOM 661 O O . LEU A 1 92 ? -1.696 -3.818 2.852 1.00 63.50 92 LEU A O 1
ATOM 665 N N . ALA A 1 93 ? -0.137 -2.206 3.112 1.00 60.41 93 ALA A N 1
ATOM 666 C CA . ALA A 1 93 ? 0.380 -2.606 4.405 1.00 60.41 93 ALA A CA 1
ATOM 667 C C . ALA A 1 93 ? -0.323 -1.835 5.522 1.00 60.41 93 ALA A C 1
ATOM 669 O O . ALA A 1 93 ? -0.566 -0.635 5.440 1.00 60.41 93 ALA A O 1
ATOM 670 N N . SER A 1 94 ? -0.629 -2.549 6.595 1.00 55.47 94 SER A N 1
ATOM 671 C CA . SER A 1 94 ? -0.993 -1.946 7.865 1.00 55.47 94 SER A CA 1
ATOM 672 C C . SER A 1 94 ? 0.180 -1.145 8.418 1.00 55.47 94 SER A C 1
ATOM 674 O O . SER A 1 94 ? 1.291 -1.676 8.449 1.00 55.47 94 SER A O 1
ATOM 676 N N . ALA A 1 95 ? -0.071 0.093 8.851 1.00 55.28 95 ALA A N 1
ATOM 677 C CA . ALA A 1 95 ? 0.933 1.004 9.395 1.00 55.28 95 ALA A CA 1
ATOM 678 C C . ALA A 1 95 ? 1.763 0.312 10.487 1.00 55.28 95 ALA A C 1
ATOM 680 O O . ALA A 1 95 ? 1.294 0.111 11.605 1.00 55.28 95 ALA A O 1
ATOM 681 N N . ARG A 1 96 ? 2.984 -0.089 10.135 1.00 58.19 96 ARG A N 1
ATOM 682 C CA . ARG A 1 96 ? 4.025 -0.472 11.084 1.00 58.19 96 ARG A CA 1
ATOM 683 C C . ARG A 1 96 ? 5.097 0.590 11.007 1.00 58.19 96 ARG A C 1
ATOM 685 O O . ARG A 1 96 ? 5.486 0.970 9.905 1.00 58.19 96 ARG A O 1
ATOM 692 N N . ALA A 1 97 ? 5.560 1.047 12.162 1.00 55.31 97 ALA A N 1
ATOM 693 C CA . ALA A 1 97 ? 6.696 1.948 12.247 1.00 55.31 97 ALA A CA 1
ATOM 694 C C . ALA A 1 97 ? 7.959 1.157 11.877 1.00 55.31 97 ALA A C 1
ATOM 696 O O . ALA A 1 97 ? 8.548 0.465 12.707 1.00 55.31 97 ALA A O 1
ATOM 697 N N . VAL A 1 98 ? 8.337 1.184 10.601 1.00 63.09 98 VAL A N 1
ATOM 698 C CA . VAL A 1 98 ? 9.650 0.705 10.167 1.00 63.09 98 VAL A CA 1
ATOM 699 C C . VAL A 1 98 ? 10.652 1.834 10.422 1.00 63.09 98 VAL A C 1
ATOM 701 O O . VAL A 1 98 ? 10.299 3.009 10.391 1.00 63.09 98 VAL A O 1
ATOM 704 N N . SER A 1 99 ? 11.905 1.502 10.747 1.00 73.25 99 SER A N 1
ATOM 705 C CA . SER A 1 99 ? 12.923 2.540 10.916 1.00 73.25 99 SER A CA 1
ATOM 706 C C . SER A 1 99 ? 13.206 3.235 9.581 1.00 73.25 99 SER A C 1
ATOM 708 O O . SER A 1 99 ? 13.370 2.571 8.556 1.00 73.25 99 SER A O 1
ATOM 710 N N . THR A 1 100 ? 13.346 4.562 9.607 1.00 80.94 100 THR A N 1
ATOM 711 C CA . THR A 1 100 ? 13.635 5.387 8.420 1.00 80.94 100 THR A CA 1
ATOM 712 C C . THR A 1 100 ? 14.882 4.909 7.671 1.00 80.94 100 THR A C 1
ATOM 714 O O . THR A 1 100 ? 14.913 4.892 6.447 1.00 80.94 100 THR A O 1
ATOM 717 N N . PHE A 1 101 ? 15.906 4.438 8.393 1.00 80.25 101 PHE A N 1
ATOM 718 C CA . PHE A 1 101 ? 17.108 3.874 7.772 1.00 80.25 101 PHE A CA 1
ATOM 719 C C . PHE A 1 101 ? 16.796 2.641 6.911 1.00 80.25 101 PHE A C 1
ATOM 721 O O . PHE A 1 101 ? 17.272 2.523 5.783 1.00 80.25 101 PHE A O 1
ATOM 728 N N . ARG A 1 102 ? 15.968 1.723 7.424 1.00 81.38 102 ARG A N 1
ATOM 729 C CA . ARG A 1 102 ? 15.596 0.506 6.701 1.00 81.38 102 ARG A CA 1
ATOM 730 C C . ARG A 1 102 ? 14.714 0.817 5.496 1.00 81.38 102 ARG A C 1
ATOM 732 O O . ARG A 1 102 ? 14.866 0.151 4.479 1.00 81.38 102 ARG A O 1
ATOM 739 N N . GLU A 1 103 ? 13.839 1.813 5.596 1.00 81.19 103 GLU A N 1
ATOM 740 C CA . GLU A 1 103 ? 13.006 2.267 4.477 1.00 81.19 103 GLU A CA 1
ATOM 741 C C . GLU A 1 103 ? 13.856 2.790 3.319 1.00 81.19 103 GLU A C 1
ATOM 743 O O . GLU A 1 103 ? 13.657 2.363 2.183 1.00 81.19 103 GLU A O 1
ATOM 748 N N . THR A 1 104 ? 14.858 3.628 3.597 1.00 85.00 104 THR A N 1
ATOM 749 C CA . THR A 1 104 ? 15.754 4.159 2.558 1.00 85.00 104 THR A CA 1
ATOM 750 C C . THR A 1 104 ? 16.603 3.061 1.914 1.00 85.00 104 THR A C 1
ATOM 752 O O . THR A 1 104 ? 16.757 3.036 0.693 1.00 85.00 104 THR A O 1
ATOM 755 N N . VAL A 1 105 ? 17.128 2.118 2.706 1.00 86.62 105 VAL A N 1
ATOM 756 C CA . VAL A 1 105 ? 17.908 0.984 2.176 1.00 86.62 105 VAL A CA 1
ATOM 757 C C . VAL A 1 105 ? 17.029 0.043 1.351 1.00 86.62 105 VAL A C 1
ATOM 759 O O . VAL A 1 105 ? 17.449 -0.409 0.289 1.00 86.62 105 VAL A O 1
ATOM 762 N N . GLU A 1 106 ? 15.804 -0.243 1.801 1.00 84.75 106 GLU A N 1
ATOM 763 C CA . GLU A 1 106 ? 14.855 -1.068 1.049 1.00 84.75 106 GLU A CA 1
ATOM 764 C C . GLU A 1 106 ? 14.470 -0.396 -0.271 1.00 84.75 106 GLU A C 1
ATOM 766 O O . GLU A 1 106 ? 14.488 -1.054 -1.309 1.00 84.75 106 GLU A O 1
ATOM 771 N N . LEU A 1 107 ? 14.199 0.911 -0.245 1.00 85.69 107 LEU A N 1
ATOM 772 C CA . LEU A 1 107 ? 13.911 1.711 -1.432 1.00 85.69 107 LEU A CA 1
ATOM 773 C C . LEU A 1 107 ? 15.042 1.602 -2.464 1.00 85.69 107 LEU A C 1
ATOM 775 O O . LEU A 1 107 ? 14.793 1.246 -3.617 1.00 85.69 107 LEU A O 1
ATOM 779 N N . ALA A 1 108 ? 16.282 1.856 -2.036 1.00 86.88 108 ALA A N 1
ATOM 780 C CA . ALA A 1 108 ? 17.455 1.797 -2.902 1.00 86.88 108 ALA A CA 1
ATOM 781 C C . ALA A 1 108 ? 17.685 0.382 -3.457 1.00 86.88 108 ALA A C 1
ATOM 783 O O . ALA A 1 108 ? 17.883 0.206 -4.659 1.00 86.88 108 ALA A O 1
ATOM 784 N N . PHE A 1 109 ? 17.609 -0.639 -2.600 1.00 86.25 109 PHE A N 1
ATOM 785 C CA . PHE A 1 109 ? 17.830 -2.026 -3.001 1.00 86.25 109 PHE A CA 1
ATOM 786 C C . PHE A 1 109 ? 16.768 -2.520 -3.990 1.00 86.25 109 PHE A C 1
ATOM 788 O O . PHE A 1 109 ? 17.104 -3.162 -4.983 1.00 86.25 109 PHE A O 1
ATOM 795 N N . VAL A 1 110 ? 15.489 -2.208 -3.749 1.00 86.62 110 VAL A N 1
ATOM 796 C CA . VAL A 1 110 ? 14.398 -2.599 -4.653 1.00 86.62 110 VAL A CA 1
ATOM 797 C C . VAL A 1 110 ? 14.556 -1.937 -6.016 1.00 86.62 110 VAL A C 1
ATOM 799 O O . VAL A 1 110 ? 14.359 -2.619 -7.019 1.00 86.62 110 VAL A O 1
ATOM 802 N N . SER A 1 111 ? 14.955 -0.663 -6.062 1.00 84.56 111 SER A N 1
ATOM 803 C CA . SER A 1 111 ? 15.274 0.015 -7.322 1.00 84.56 111 SER A CA 1
ATOM 804 C C . SER A 1 111 ? 16.352 -0.720 -8.108 1.00 84.56 111 SER A C 1
ATOM 806 O O . SER A 1 111 ? 16.095 -1.173 -9.220 1.00 84.56 111 SER A O 1
ATOM 808 N N . VAL A 1 112 ? 17.520 -0.935 -7.495 1.00 85.12 112 VAL A N 1
ATOM 809 C CA . VAL A 1 112 ? 18.667 -1.569 -8.164 1.00 85.12 112 VAL A CA 1
ATOM 810 C C . VAL A 1 112 ? 18.316 -2.967 -8.671 1.00 85.12 112 VAL A C 1
ATOM 812 O O . VAL A 1 112 ? 18.653 -3.322 -9.798 1.00 85.12 112 VAL A O 1
ATOM 815 N N . VAL A 1 113 ? 17.613 -3.769 -7.866 1.00 84.81 113 VAL A N 1
ATOM 816 C CA . VAL A 1 113 ? 17.208 -5.122 -8.270 1.00 84.81 113 VAL A CA 1
ATOM 817 C C . VAL A 1 113 ? 16.172 -5.087 -9.395 1.00 84.81 113 VAL A C 1
ATOM 819 O O . VAL A 1 113 ? 16.268 -5.892 -10.321 1.00 84.81 113 VAL A O 1
ATOM 822 N N . ALA A 1 114 ? 15.190 -4.183 -9.342 1.00 81.94 114 ALA A N 1
ATOM 823 C CA . ALA A 1 114 ? 14.177 -4.068 -10.389 1.00 81.94 114 ALA A CA 1
ATOM 824 C C . ALA A 1 114 ? 14.807 -3.650 -11.725 1.00 81.94 114 ALA A C 1
ATOM 826 O O . ALA A 1 114 ? 14.540 -4.282 -12.749 1.00 81.94 114 ALA A O 1
ATOM 827 N N . ASP A 1 115 ? 15.694 -2.656 -11.695 1.00 80.88 115 ASP A N 1
ATOM 828 C CA . ASP A 1 115 ? 16.424 -2.186 -12.871 1.00 80.88 115 ASP A CA 1
ATOM 829 C C . ASP A 1 115 ? 17.327 -3.284 -13.443 1.00 80.88 115 ASP A C 1
ATOM 831 O O . ASP A 1 115 ? 17.294 -3.549 -14.645 1.00 80.88 115 ASP A O 1
ATOM 835 N N . ALA A 1 116 ? 18.063 -4.006 -12.591 1.00 81.38 116 ALA A N 1
ATOM 836 C CA . ALA A 1 116 ? 18.914 -5.115 -13.018 1.00 81.38 116 ALA A CA 1
ATOM 837 C C . ALA A 1 116 ? 18.115 -6.235 -13.707 1.00 81.38 116 ALA A C 1
ATOM 839 O O . ALA A 1 116 ? 18.527 -6.740 -14.753 1.00 81.38 116 ALA A O 1
ATOM 840 N N . VAL A 1 117 ? 16.952 -6.607 -13.159 1.00 82.19 117 VAL A N 1
ATOM 841 C CA . VAL A 1 117 ? 16.072 -7.619 -13.764 1.00 82.19 117 VAL A CA 1
ATOM 842 C C . VAL A 1 117 ? 15.551 -7.149 -15.119 1.00 82.19 117 VAL A C 1
ATOM 844 O O . VAL A 1 117 ? 15.551 -7.922 -16.075 1.00 82.19 117 VAL A O 1
ATOM 847 N N . VAL A 1 118 ? 15.132 -5.890 -15.237 1.00 83.75 118 VAL A N 1
ATOM 848 C CA . VAL A 1 118 ? 14.622 -5.351 -16.504 1.00 83.75 118 VAL A CA 1
ATOM 849 C C . VAL A 1 118 ? 15.714 -5.253 -17.563 1.00 83.75 118 VAL A C 1
ATOM 851 O O . VAL A 1 118 ? 15.479 -5.643 -18.707 1.00 83.75 118 VAL A O 1
ATOM 854 N N . LEU A 1 119 ? 16.918 -4.811 -17.200 1.00 83.00 119 LEU A N 1
ATOM 855 C CA . LEU A 1 119 ? 18.064 -4.784 -18.112 1.00 83.00 119 LEU A CA 1
ATOM 856 C C . LEU A 1 119 ? 18.464 -6.198 -18.554 1.00 83.00 119 LEU A C 1
ATOM 858 O O . LEU A 1 119 ? 18.756 -6.421 -19.731 1.00 83.00 119 LEU A O 1
ATOM 862 N N . LEU A 1 120 ? 18.403 -7.181 -17.653 1.00 82.94 120 LEU A N 1
ATOM 863 C CA . LEU A 1 120 ? 18.621 -8.583 -18.003 1.00 82.94 120 LEU A CA 1
ATOM 864 C C . LEU A 1 120 ? 17.566 -9.080 -19.005 1.00 82.94 120 LEU A C 1
ATOM 866 O O . LEU A 1 120 ? 17.911 -9.664 -20.028 1.00 82.94 120 LEU A O 1
ATOM 870 N N . LEU A 1 121 ? 16.283 -8.803 -18.772 1.00 84.00 121 LEU A N 1
ATOM 871 C CA . LEU A 1 121 ? 15.223 -9.170 -19.716 1.00 84.00 121 LEU A CA 1
ATOM 872 C C . LEU A 1 121 ? 15.401 -8.475 -21.070 1.00 84.00 121 LEU A C 1
ATOM 874 O O . LEU A 1 121 ? 15.236 -9.107 -22.110 1.00 84.00 121 LEU A O 1
ATOM 878 N N . PHE A 1 122 ? 15.798 -7.203 -21.075 1.00 83.25 122 PHE A N 1
ATOM 879 C CA . PHE A 1 122 ? 16.072 -6.463 -22.302 1.00 83.25 122 PHE A CA 1
ATOM 880 C C . PHE A 1 122 ? 17.238 -7.065 -23.098 1.00 83.25 122 PHE A C 1
ATOM 882 O O . PHE A 1 122 ? 17.130 -7.220 -24.314 1.00 83.25 122 PHE A O 1
ATOM 889 N N . THR A 1 123 ? 18.330 -7.458 -22.434 1.00 82.00 123 THR A N 1
ATOM 890 C CA . THR A 1 123 ? 19.469 -8.105 -23.113 1.00 82.00 123 THR A CA 1
ATOM 891 C C . THR A 1 123 ? 19.080 -9.454 -23.723 1.00 82.00 123 THR A C 1
ATOM 893 O O . THR A 1 123 ? 19.485 -9.745 -24.850 1.00 82.00 123 THR A O 1
ATOM 896 N N . LEU A 1 124 ? 18.228 -10.232 -23.047 1.00 83.62 124 LEU A N 1
ATOM 897 C CA . LEU A 1 124 ? 17.663 -11.471 -23.589 1.00 83.62 124 LEU A CA 1
ATOM 898 C C . LEU A 1 124 ? 16.747 -11.212 -24.794 1.00 83.62 124 LEU A C 1
ATOM 900 O O . LEU A 1 124 ? 16.895 -11.866 -25.824 1.00 83.62 124 LEU A O 1
ATOM 904 N N . VAL A 1 125 ? 15.840 -10.233 -24.708 1.00 83.31 125 VAL A N 1
ATOM 905 C CA . VAL A 1 125 ? 14.948 -9.860 -25.822 1.00 83.31 125 VAL A CA 1
ATOM 906 C C . VAL A 1 125 ? 15.754 -9.399 -27.035 1.00 83.31 125 VAL A C 1
ATOM 908 O O . VAL A 1 125 ? 15.486 -9.845 -28.148 1.00 83.31 125 VAL A O 1
ATOM 911 N N . ARG A 1 126 ? 16.785 -8.573 -26.828 1.00 82.81 126 ARG A N 1
ATOM 912 C CA . ARG A 1 126 ? 17.696 -8.130 -27.891 1.00 82.81 126 ARG A CA 1
ATOM 913 C C . ARG A 1 126 ? 18.418 -9.298 -28.562 1.00 82.81 126 ARG A C 1
ATOM 915 O O . ARG A 1 126 ? 18.618 -9.259 -29.773 1.00 82.81 126 ARG A O 1
ATOM 922 N N . ALA A 1 127 ? 18.827 -10.314 -27.802 1.00 78.69 127 ALA A N 1
ATOM 923 C CA . ALA A 1 127 ? 19.494 -11.487 -28.364 1.00 78.69 127 ALA A CA 1
ATOM 924 C C . ALA A 1 127 ? 18.577 -12.289 -29.306 1.00 78.69 127 ALA A C 1
ATOM 926 O O . ALA A 1 127 ? 19.065 -12.911 -30.246 1.00 78.69 127 ALA A O 1
ATOM 927 N N . ILE A 1 128 ? 17.259 -12.249 -29.076 1.00 85.12 128 ILE A N 1
ATOM 928 C CA . ILE A 1 128 ? 16.259 -12.979 -29.866 1.00 85.12 128 ILE A CA 1
ATOM 929 C C . ILE A 1 128 ? 15.740 -12.128 -31.036 1.00 85.12 128 ILE A C 1
ATOM 931 O O . ILE A 1 128 ? 15.572 -12.640 -32.141 1.00 85.12 128 ILE A O 1
ATOM 935 N N . VAL A 1 129 ? 15.489 -10.832 -30.814 1.00 81.69 129 VAL A N 1
ATOM 936 C CA . VAL A 1 129 ? 14.890 -9.921 -31.807 1.00 81.69 129 VAL A CA 1
ATOM 937 C C . VAL A 1 129 ? 15.704 -8.621 -31.919 1.00 81.69 129 VAL A C 1
ATOM 939 O O . VAL A 1 129 ? 15.260 -7.557 -31.481 1.00 81.69 129 VAL A O 1
ATOM 942 N N . PRO A 1 130 ? 16.904 -8.667 -32.528 1.00 76.25 130 PRO A N 1
ATOM 943 C CA . PRO A 1 130 ? 17.796 -7.509 -32.597 1.00 76.25 130 PRO A CA 1
ATOM 944 C C . PRO A 1 130 ? 17.272 -6.377 -33.496 1.00 76.25 130 PRO A C 1
ATOM 946 O O . PRO A 1 130 ? 17.673 -5.231 -33.321 1.00 76.25 130 PRO A O 1
ATOM 949 N N . SER A 1 131 ? 16.365 -6.667 -34.434 1.00 73.75 131 SER A N 1
ATOM 950 C CA . SER A 1 131 ? 15.869 -5.700 -35.425 1.00 73.75 131 SER A CA 1
ATOM 951 C C . SER A 1 131 ? 14.892 -4.655 -34.872 1.00 73.75 131 SER A C 1
ATOM 953 O O . SER A 1 131 ? 14.685 -3.632 -35.517 1.00 73.75 131 SER A O 1
ATOM 955 N N . TRP A 1 132 ? 14.291 -4.891 -33.701 1.00 73.94 132 TRP A N 1
ATOM 956 C CA . TRP A 1 132 ? 13.312 -3.981 -33.080 1.00 73.94 132 TRP A CA 1
ATOM 957 C C . TRP A 1 132 ? 13.887 -3.194 -31.890 1.00 73.94 132 TRP A C 1
ATOM 959 O O . TRP A 1 132 ? 13.252 -2.261 -31.399 1.00 73.94 132 TRP A O 1
ATOM 969 N N . THR A 1 133 ? 15.084 -3.557 -31.417 1.00 78.50 133 THR A N 1
ATOM 970 C CA . THR A 1 133 ? 15.725 -2.939 -30.246 1.00 78.50 133 THR A CA 1
ATOM 971 C C . THR A 1 133 ? 16.751 -1.868 -30.649 1.00 78.50 133 THR A C 1
ATOM 973 O O . THR A 1 133 ? 17.498 -2.107 -31.599 1.00 78.50 133 THR A O 1
ATOM 976 N N . PRO A 1 134 ? 16.872 -0.738 -29.919 1.00 79.88 134 PRO A N 1
ATOM 977 C CA . PRO A 1 134 ? 17.874 0.299 -30.196 1.00 79.88 134 PRO A CA 1
ATOM 978 C C . PRO A 1 134 ? 19.287 -0.272 -30.121 1.00 79.88 134 PRO A C 1
ATOM 980 O O . PRO A 1 134 ? 19.563 -1.059 -29.220 1.00 79.88 134 PRO A O 1
ATOM 983 N N . ASP A 1 135 ? 20.204 0.107 -31.011 1.00 79.69 135 ASP A N 1
ATOM 984 C CA . ASP A 1 135 ? 21.564 -0.432 -31.027 1.00 79.69 135 ASP A CA 1
ATOM 985 C C . ASP A 1 135 ? 22.428 0.138 -29.887 1.00 79.69 135 ASP A C 1
ATOM 987 O O . ASP A 1 135 ? 23.063 1.182 -30.012 1.00 79.69 135 ASP A O 1
ATOM 991 N N . VAL A 1 136 ? 22.498 -0.596 -28.772 1.00 78.00 136 VAL A N 1
ATOM 992 C CA . VAL A 1 136 ? 23.288 -0.241 -27.584 1.00 78.00 136 VAL A CA 1
ATOM 993 C C . VAL A 1 136 ? 24.773 -0.074 -27.912 1.00 78.00 136 VAL A C 1
ATOM 995 O O . VAL A 1 136 ? 25.436 0.768 -27.318 1.00 78.00 136 VAL A O 1
ATOM 998 N N . ARG A 1 137 ? 25.321 -0.833 -28.873 1.00 78.44 137 ARG A N 1
ATOM 999 C CA . ARG A 1 137 ? 26.745 -0.727 -29.229 1.00 78.44 137 ARG A CA 1
ATOM 1000 C C . ARG A 1 137 ? 27.043 0.594 -29.929 1.00 78.44 137 ARG A C 1
ATOM 1002 O O . ARG A 1 137 ? 28.114 1.159 -29.718 1.00 78.44 137 ARG A O 1
ATOM 1009 N N . GLN A 1 138 ? 26.119 1.063 -30.761 1.00 77.69 138 GL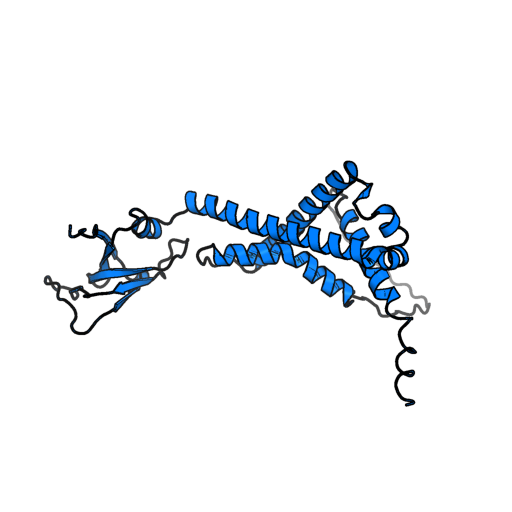N A N 1
ATOM 1010 C CA . GLN A 1 138 ? 26.246 2.344 -31.442 1.00 77.69 138 GLN A CA 1
ATOM 1011 C C . GLN A 1 138 ? 25.965 3.505 -30.480 1.00 77.69 138 GLN A C 1
ATOM 1013 O O . GLN A 1 138 ? 26.729 4.465 -30.468 1.00 77.69 138 GLN A O 1
ATOM 1018 N N . LEU A 1 139 ? 24.979 3.353 -29.591 1.00 77.50 139 LEU A N 1
ATOM 1019 C CA . LEU A 1 139 ? 24.700 4.290 -28.498 1.00 77.50 139 LEU A CA 1
ATOM 1020 C C . LEU A 1 139 ? 25.909 4.469 -27.553 1.00 77.50 139 LEU A C 1
ATOM 1022 O O . LEU A 1 139 ? 26.194 5.581 -27.130 1.00 77.50 139 LEU A O 1
ATOM 1026 N N . LEU A 1 140 ? 26.656 3.394 -27.267 1.00 78.75 140 LEU A N 1
ATOM 1027 C CA . LEU A 1 140 ? 27.877 3.414 -26.442 1.00 78.75 140 LEU A CA 1
ATOM 1028 C C . LEU A 1 140 ? 29.048 4.156 -27.092 1.00 78.75 140 LEU A C 1
ATOM 1030 O O . LEU A 1 140 ? 29.896 4.702 -26.392 1.00 78.75 140 LEU A O 1
ATOM 1034 N N . ARG A 1 141 ? 29.137 4.113 -28.423 1.00 83.06 141 ARG A N 1
ATOM 1035 C CA . ARG A 1 141 ? 30.261 4.682 -29.178 1.00 83.06 141 ARG A CA 1
ATOM 1036 C C . ARG A 1 141 ? 30.010 6.130 -29.578 1.00 83.06 141 ARG A C 1
ATOM 1038 O O . ARG A 1 141 ? 30.931 6.934 -29.521 1.00 83.06 141 ARG A O 1
ATOM 1045 N N . GLU A 1 142 ? 28.782 6.447 -29.978 1.00 80.62 142 GLU A N 1
ATOM 1046 C CA . GLU A 1 142 ? 28.375 7.764 -30.474 1.00 80.62 142 GLU A CA 1
ATOM 1047 C C . GLU A 1 142 ? 27.039 8.180 -29.840 1.00 80.62 142 GLU A C 1
ATOM 1049 O O . GLU A 1 142 ? 26.016 8.256 -30.529 1.00 80.62 142 GLU A O 1
ATOM 1054 N N . PRO A 1 143 ? 27.022 8.438 -28.520 1.00 74.38 143 PRO A N 1
ATOM 1055 C CA . PRO A 1 143 ? 25.788 8.633 -27.766 1.00 74.38 143 PRO A CA 1
ATOM 1056 C C . PRO A 1 143 ? 24.941 9.779 -28.323 1.00 74.38 143 PRO A C 1
ATOM 1058 O O . PRO A 1 143 ? 23.751 9.613 -28.581 1.00 74.38 143 PRO A O 1
ATOM 1061 N N . GLY A 1 144 ? 25.578 10.913 -28.589 1.00 76.25 144 GLY A N 1
ATOM 1062 C CA . GLY A 1 144 ? 24.923 12.116 -29.075 1.00 76.25 144 GLY A CA 1
ATOM 1063 C C . GLY A 1 144 ? 24.229 11.995 -30.406 1.00 76.25 144 GLY A C 1
ATOM 1064 O O . GLY A 1 144 ? 23.013 12.146 -30.530 1.00 76.25 144 GLY A O 1
ATOM 1065 N N . ARG A 1 145 ? 25.031 11.670 -31.415 1.00 80.19 145 ARG A N 1
ATOM 1066 C CA . ARG A 1 145 ? 24.567 11.544 -32.789 1.00 80.19 145 ARG A CA 1
ATOM 1067 C C . ARG A 1 145 ? 23.475 10.485 -32.905 1.00 80.19 145 ARG A C 1
ATOM 1069 O O . ARG A 1 145 ? 22.425 10.751 -33.478 1.00 80.19 145 ARG A O 1
ATOM 1076 N N . TYR A 1 146 ? 23.674 9.328 -32.275 1.00 77.19 146 TYR A N 1
ATOM 1077 C CA . TYR A 1 146 ? 22.699 8.247 -32.320 1.00 77.19 146 TYR A CA 1
ATOM 1078 C C . TYR A 1 146 ? 21.380 8.606 -31.622 1.00 77.19 146 TYR A C 1
ATOM 1080 O O . TYR A 1 146 ? 20.312 8.262 -32.130 1.00 77.19 146 TYR A O 1
ATOM 1088 N N . ALA A 1 147 ? 21.429 9.297 -30.478 1.00 76.12 147 ALA A N 1
ATOM 1089 C CA . ALA A 1 147 ? 20.224 9.671 -29.746 1.00 76.12 147 ALA A CA 1
ATOM 1090 C C . ALA A 1 147 ? 19.447 10.818 -30.393 1.00 76.12 147 ALA A C 1
ATOM 1092 O O . ALA A 1 147 ? 18.228 10.837 -30.270 1.00 76.12 147 ALA A O 1
ATOM 1093 N N . ILE A 1 148 ? 20.101 11.724 -31.122 1.00 81.12 148 ILE A N 1
ATOM 1094 C CA . ILE A 1 148 ? 19.395 12.709 -31.952 1.00 81.12 148 ILE A CA 1
ATOM 1095 C C . ILE A 1 148 ? 18.718 12.002 -33.132 1.00 81.12 148 ILE A C 1
ATOM 1097 O O . ILE A 1 148 ? 17.523 12.1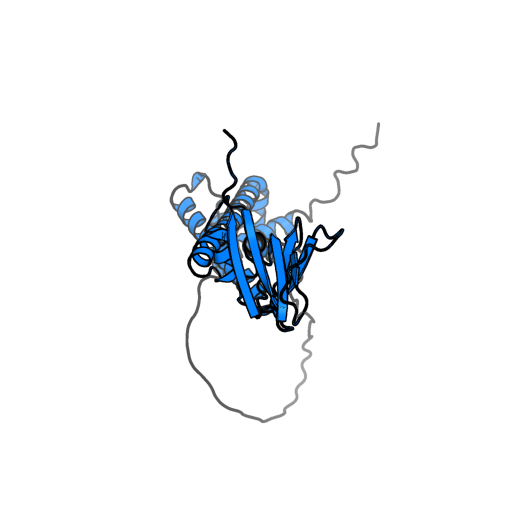96 -33.356 1.00 81.12 148 ILE A O 1
ATOM 1101 N N . ASP A 1 149 ? 19.451 11.134 -33.833 1.00 84.06 149 ASP A N 1
ATOM 1102 C CA . ASP A 1 149 ? 18.959 10.443 -35.029 1.00 84.06 149 ASP A CA 1
ATOM 1103 C C . ASP A 1 149 ? 17.830 9.440 -34.712 1.00 84.06 149 ASP A C 1
ATOM 1105 O O . ASP A 1 149 ? 16.965 9.186 -35.549 1.00 84.06 149 ASP A O 1
ATOM 1109 N N . ASN A 1 150 ? 17.801 8.887 -33.492 1.00 81.94 150 ASN A N 1
ATOM 1110 C CA . ASN A 1 150 ? 16.841 7.860 -33.066 1.00 81.94 150 ASN A CA 1
ATOM 1111 C C . ASN A 1 150 ? 16.059 8.238 -31.796 1.00 81.94 150 ASN A C 1
ATOM 1113 O O . ASN A 1 150 ? 15.630 7.350 -31.050 1.00 81.94 150 ASN A O 1
ATOM 1117 N N . LEU A 1 151 ? 15.843 9.535 -31.550 1.00 80.00 151 LEU A N 1
ATOM 1118 C CA . LEU A 1 151 ? 15.288 10.053 -30.291 1.00 80.00 151 LEU A CA 1
ATOM 1119 C C . LEU A 1 151 ? 13.990 9.352 -29.875 1.00 80.00 151 LEU A C 1
ATOM 1121 O O . LEU A 1 151 ? 13.884 8.852 -28.759 1.00 80.00 151 LEU A O 1
ATOM 1125 N N . THR A 1 152 ? 13.028 9.237 -30.791 1.00 80.06 152 THR A N 1
ATOM 1126 C CA . THR A 1 152 ? 11.727 8.611 -30.514 1.00 80.06 152 THR A CA 1
ATOM 1127 C C . THR A 1 152 ? 11.875 7.160 -30.062 1.00 80.06 152 THR A C 1
ATOM 1129 O O . THR A 1 152 ? 11.231 6.744 -29.102 1.00 80.06 152 THR A O 1
ATOM 1132 N N . SER A 1 153 ? 12.746 6.393 -30.723 1.00 80.69 153 SER A N 1
ATOM 1133 C CA . SER A 1 153 ? 12.975 4.984 -30.393 1.00 80.69 153 SER A CA 1
ATOM 1134 C C . SER A 1 153 ? 13.653 4.846 -29.030 1.00 80.69 153 SER A C 1
ATOM 1136 O O . SER A 1 153 ? 13.169 4.115 -28.167 1.00 80.69 153 SER A O 1
ATOM 1138 N N . VAL A 1 154 ? 14.722 5.612 -28.792 1.00 80.56 154 VAL A N 1
ATOM 1139 C CA . VAL A 1 154 ? 15.472 5.583 -27.528 1.00 80.56 154 VAL A CA 1
ATOM 1140 C C . VAL A 1 154 ? 14.586 6.006 -26.355 1.00 80.56 154 VAL A C 1
ATOM 1142 O O . VAL A 1 154 ? 14.553 5.318 -25.336 1.00 80.56 154 VAL A O 1
ATOM 1145 N N . THR A 1 155 ? 13.819 7.090 -26.496 1.00 80.56 155 THR A N 1
ATOM 1146 C CA . THR A 1 155 ? 12.928 7.576 -25.434 1.00 80.56 155 THR A CA 1
ATOM 1147 C C . THR A 1 155 ? 11.785 6.602 -25.151 1.00 80.56 155 THR A C 1
ATOM 1149 O O . THR A 1 155 ? 11.500 6.340 -23.984 1.00 80.56 155 THR A O 1
ATOM 1152 N N . LEU A 1 156 ? 11.148 6.026 -26.177 1.00 84.19 156 LEU A N 1
ATOM 1153 C CA . LEU A 1 156 ? 10.069 5.051 -25.976 1.00 84.19 156 LEU A CA 1
ATOM 1154 C C . LEU A 1 156 ? 10.566 3.780 -25.286 1.00 84.19 156 LEU A C 1
ATOM 1156 O O . LEU A 1 156 ? 9.909 3.295 -24.366 1.00 84.19 156 LEU A O 1
ATOM 1160 N N . TRP A 1 157 ? 11.731 3.265 -25.679 1.00 85.06 157 TRP A N 1
ATOM 1161 C CA . TRP A 1 157 ? 12.326 2.104 -25.020 1.00 85.06 157 TRP A CA 1
ATOM 1162 C C . TRP A 1 157 ? 12.752 2.416 -23.584 1.00 85.06 157 TRP A C 1
ATOM 1164 O O . TRP A 1 157 ? 12.473 1.619 -22.693 1.00 85.06 157 TRP A O 1
ATOM 1174 N N . ALA A 1 158 ? 13.346 3.585 -23.327 1.00 81.19 158 ALA A N 1
ATOM 1175 C CA . ALA A 1 158 ? 13.697 4.006 -21.972 1.00 81.19 158 ALA A CA 1
ATOM 1176 C C . ALA A 1 158 ? 12.458 4.104 -21.063 1.00 81.19 158 ALA A C 1
ATOM 1178 O O . ALA A 1 158 ? 12.445 3.540 -19.969 1.00 81.19 158 ALA A O 1
ATOM 1179 N N . LEU A 1 159 ? 11.387 4.752 -21.537 1.00 84.88 159 LEU A N 1
ATOM 1180 C CA . LEU A 1 159 ? 10.117 4.846 -20.811 1.00 84.88 159 LEU A CA 1
ATOM 1181 C C . LEU A 1 159 ? 9.461 3.475 -20.615 1.00 84.88 159 LEU A C 1
ATOM 1183 O O . LEU A 1 159 ? 8.947 3.191 -19.535 1.00 84.88 159 LEU A O 1
ATOM 1187 N N . GLY A 1 160 ? 9.494 2.618 -21.637 1.00 85.94 160 GLY A N 1
ATOM 1188 C CA . GLY A 1 160 ? 8.946 1.266 -21.576 1.00 85.94 160 GLY A CA 1
ATOM 1189 C C . GLY A 1 160 ? 9.649 0.407 -20.528 1.00 85.94 160 GLY A C 1
ATOM 1190 O O . GLY A 1 160 ? 8.986 -0.211 -19.696 1.00 85.94 160 GLY A O 1
ATOM 1191 N N . LEU A 1 161 ? 10.984 0.413 -20.512 1.00 85.06 161 LEU A N 1
ATOM 1192 C CA . LEU A 1 161 ? 11.774 -0.320 -19.521 1.00 85.06 161 LEU A CA 1
ATOM 1193 C C . LEU A 1 161 ? 11.517 0.206 -18.106 1.00 85.06 161 LEU A C 1
ATOM 1195 O O . LEU A 1 161 ? 11.262 -0.589 -17.202 1.00 85.06 161 LEU A O 1
ATOM 1199 N N . LEU A 1 162 ? 11.480 1.529 -17.924 1.00 83.19 162 LEU A N 1
ATOM 1200 C CA . LEU A 1 162 ? 11.160 2.140 -16.634 1.00 83.19 162 LEU A CA 1
ATOM 1201 C C . LEU A 1 162 ? 9.759 1.745 -16.140 1.00 83.19 162 LEU A C 1
ATOM 1203 O O . LEU A 1 162 ? 9.579 1.399 -14.972 1.00 83.19 162 LEU A O 1
ATOM 1207 N N . ALA A 1 163 ? 8.764 1.752 -17.031 1.00 87.00 163 ALA A N 1
ATOM 1208 C CA . ALA A 1 163 ? 7.400 1.351 -16.704 1.00 87.00 163 ALA A CA 1
ATOM 1209 C C . ALA A 1 163 ? 7.318 -0.131 -16.305 1.00 87.00 163 ALA A C 1
ATOM 1211 O O . ALA A 1 163 ? 6.625 -0.473 -15.344 1.00 87.00 163 ALA A O 1
ATOM 1212 N N . VAL A 1 164 ? 8.055 -1.009 -16.993 1.00 88.44 164 VAL A N 1
ATOM 1213 C CA . VAL A 1 164 ? 8.146 -2.432 -16.634 1.00 88.44 164 VAL A CA 1
ATOM 1214 C C . VAL A 1 164 ? 8.841 -2.608 -15.284 1.00 88.44 164 VAL A C 1
ATOM 1216 O O . VAL A 1 164 ? 8.343 -3.373 -14.460 1.00 88.44 164 VAL A O 1
ATOM 1219 N N . ALA A 1 165 ? 9.929 -1.882 -15.010 1.00 86.62 165 ALA A N 1
ATOM 1220 C CA . ALA A 1 165 ? 10.642 -1.946 -13.730 1.00 86.62 165 ALA A CA 1
ATOM 1221 C C . ALA A 1 165 ? 9.729 -1.536 -12.570 1.00 86.62 165 ALA A C 1
ATOM 1223 O O . ALA A 1 165 ? 9.562 -2.288 -11.606 1.00 86.62 165 ALA A O 1
ATOM 1224 N N . ALA A 1 166 ? 9.050 -0.394 -12.704 1.00 83.88 166 ALA A N 1
ATOM 1225 C CA . ALA A 1 166 ? 8.074 0.077 -11.727 1.00 83.88 166 ALA A CA 1
ATOM 1226 C C . ALA A 1 166 ? 6.900 -0.904 -11.558 1.00 83.88 166 ALA A C 1
ATOM 1228 O O . ALA A 1 166 ? 6.460 -1.165 -10.435 1.00 83.88 166 ALA A O 1
ATOM 1229 N N . GLY A 1 167 ? 6.415 -1.494 -12.654 1.00 86.69 167 GLY A N 1
ATOM 1230 C CA . GLY A 1 167 ? 5.358 -2.504 -12.643 1.00 86.69 167 GLY A CA 1
ATOM 1231 C C . GLY A 1 167 ? 5.763 -3.793 -11.921 1.00 86.69 167 GLY A C 1
ATOM 1232 O O . GLY A 1 167 ? 5.008 -4.285 -11.081 1.00 86.69 167 GLY A O 1
ATOM 1233 N N . LEU A 1 168 ? 6.963 -4.317 -12.191 1.00 86.88 168 LEU A N 1
ATOM 1234 C CA . LEU A 1 168 ? 7.520 -5.495 -11.517 1.00 86.88 168 LEU A CA 1
ATOM 1235 C C . LEU A 1 168 ? 7.732 -5.236 -10.027 1.00 86.88 168 LEU A C 1
ATOM 1237 O O . LEU A 1 168 ? 7.353 -6.070 -9.204 1.00 86.88 168 LEU A O 1
ATOM 1241 N N . ALA A 1 169 ? 8.270 -4.068 -9.673 1.00 84.50 169 ALA A N 1
ATOM 1242 C CA . ALA A 1 169 ? 8.457 -3.660 -8.288 1.00 84.50 169 ALA A CA 1
ATOM 1243 C C . ALA A 1 169 ? 7.101 -3.575 -7.555 1.00 84.50 169 ALA A C 1
ATOM 1245 O O . ALA A 1 169 ? 6.896 -4.221 -6.524 1.00 84.50 169 ALA A O 1
ATOM 1246 N N . ALA A 1 170 ? 6.103 -2.900 -8.135 1.00 83.00 170 ALA A N 1
ATOM 1247 C CA . ALA A 1 170 ? 4.746 -2.849 -7.584 1.00 83.00 170 ALA A CA 1
ATOM 1248 C C . ALA A 1 170 ? 4.080 -4.240 -7.494 1.00 83.00 170 ALA A C 1
ATOM 1250 O O . ALA A 1 170 ? 3.370 -4.546 -6.526 1.00 83.00 170 ALA A O 1
ATOM 1251 N N . GLY A 1 171 ? 4.322 -5.109 -8.478 1.00 85.56 171 GLY A N 1
ATOM 1252 C CA . GLY A 1 171 ? 3.878 -6.501 -8.483 1.00 85.56 171 GLY A CA 1
ATOM 1253 C C . GLY A 1 171 ? 4.491 -7.302 -7.333 1.00 85.56 171 GLY A C 1
ATOM 1254 O O . GLY A 1 171 ? 3.763 -7.955 -6.578 1.00 85.56 171 GLY A O 1
ATOM 1255 N N . ALA A 1 172 ? 5.803 -7.184 -7.126 1.00 84.56 172 ALA A N 1
ATOM 1256 C CA . ALA A 1 172 ? 6.522 -7.827 -6.031 1.00 84.56 172 ALA A CA 1
ATOM 1257 C C . ALA A 1 172 ? 5.994 -7.385 -4.656 1.00 84.56 172 ALA A C 1
ATOM 1259 O O . ALA A 1 172 ? 5.796 -8.236 -3.784 1.00 84.56 172 ALA A O 1
ATOM 1260 N N . ALA A 1 173 ? 5.675 -6.095 -4.480 1.00 82.75 173 ALA A N 1
ATOM 1261 C CA . ALA A 1 173 ? 5.026 -5.591 -3.265 1.00 82.75 173 ALA A CA 1
ATOM 1262 C C . ALA A 1 173 ? 3.685 -6.300 -3.001 1.00 82.75 173 ALA A C 1
ATOM 1264 O O . ALA A 1 173 ? 3.397 -6.724 -1.879 1.00 82.75 173 ALA A O 1
ATOM 1265 N N . SER A 1 174 ? 2.871 -6.490 -4.044 1.00 79.88 174 SER A N 1
ATOM 1266 C CA . SER A 1 174 ? 1.569 -7.155 -3.915 1.00 79.88 174 SER A CA 1
ATOM 1267 C C . SER A 1 174 ? 1.685 -8.643 -3.555 1.00 79.88 174 SER A C 1
ATOM 1269 O O . SER A 1 174 ? 0.909 -9.141 -2.734 1.00 79.88 174 SER A O 1
ATOM 1271 N N . LEU A 1 175 ? 2.679 -9.347 -4.110 1.00 77.56 175 LEU A N 1
ATOM 1272 C CA . LEU A 1 175 ? 2.931 -10.758 -3.820 1.00 77.56 175 LEU A CA 1
ATOM 1273 C C . LEU A 1 175 ? 3.480 -10.951 -2.402 1.00 77.56 175 LEU A C 1
ATOM 1275 O O . LEU A 1 175 ? 3.019 -11.839 -1.681 1.00 77.56 175 LEU A O 1
ATOM 1279 N N . ARG A 1 176 ? 4.419 -10.092 -1.979 1.00 73.38 176 ARG A N 1
ATOM 1280 C CA . ARG A 1 176 ? 4.938 -10.077 -0.604 1.00 73.38 176 ARG A CA 1
ATOM 1281 C C . ARG A 1 176 ? 3.821 -9.845 0.401 1.00 73.38 176 ARG A C 1
ATOM 1283 O O . ARG A 1 176 ? 3.695 -10.630 1.332 1.00 73.38 176 ARG A O 1
ATOM 1290 N N . ARG A 1 177 ? 2.942 -8.867 0.161 1.00 70.69 177 ARG A N 1
ATOM 1291 C CA . ARG A 1 177 ? 1.772 -8.614 1.015 1.00 70.69 177 ARG A CA 1
ATOM 1292 C C . ARG A 1 177 ? 0.875 -9.842 1.152 1.00 70.69 177 ARG A C 1
ATOM 1294 O O . ARG A 1 177 ? 0.462 -10.147 2.260 1.00 70.69 177 ARG A O 1
ATOM 1301 N N . ARG A 1 178 ? 0.576 -10.567 0.065 1.00 65.38 178 ARG A N 1
ATOM 1302 C CA . ARG A 1 178 ? -0.234 -11.800 0.151 1.00 65.38 178 ARG A CA 1
ATOM 1303 C C . ARG A 1 178 ? 0.417 -12.851 1.055 1.00 65.38 178 ARG A C 1
ATOM 1305 O O . ARG A 1 178 ? -0.273 -13.451 1.871 1.00 65.38 178 ARG A O 1
ATOM 1312 N N . ARG A 1 179 ? 1.736 -13.042 0.938 1.00 63.16 179 ARG A N 1
ATOM 1313 C CA . ARG A 1 179 ? 2.494 -13.983 1.782 1.00 63.16 179 ARG A CA 1
ATOM 1314 C C . ARG A 1 179 ? 2.576 -13.526 3.238 1.00 63.16 179 ARG A C 1
ATOM 1316 O O . ARG A 1 179 ? 2.376 -14.333 4.135 1.00 63.16 179 ARG A O 1
ATOM 1323 N N . GLU A 1 180 ? 2.834 -12.243 3.476 1.00 61.88 180 GLU A N 1
ATOM 1324 C CA . GLU A 1 180 ? 2.876 -11.666 4.824 1.00 61.88 180 GLU A CA 1
ATOM 1325 C C . GLU A 1 180 ? 1.507 -11.702 5.502 1.00 61.88 180 GLU A C 1
ATOM 1327 O O . GLU A 1 180 ? 1.428 -12.044 6.676 1.00 61.88 180 GLU A O 1
ATOM 1332 N N . HIS A 1 181 ? 0.436 -11.413 4.760 1.00 58.53 181 HIS A N 1
ATOM 1333 C CA . HIS A 1 181 ? -0.931 -11.517 5.257 1.00 58.53 181 HIS A CA 1
ATOM 1334 C C . HIS A 1 181 ? -1.253 -12.952 5.676 1.00 58.53 181 HIS A C 1
ATOM 1336 O O . HIS A 1 181 ? -1.778 -13.143 6.757 1.00 58.53 181 HIS A O 1
ATOM 1342 N N . ALA A 1 182 ? -0.867 -13.962 4.891 1.00 59.62 182 ALA A N 1
ATOM 1343 C CA . ALA A 1 182 ? -1.075 -15.361 5.273 1.00 59.62 182 ALA A CA 1
ATOM 1344 C C . ALA A 1 182 ? -0.233 -15.794 6.489 1.00 59.62 182 ALA A C 1
ATOM 1346 O O . ALA A 1 182 ? -0.668 -16.632 7.270 1.00 59.62 182 ALA A O 1
ATOM 1347 N N . ALA A 1 183 ? 0.970 -15.236 6.655 1.00 57.91 183 ALA A N 1
ATOM 1348 C CA . ALA A 1 183 ? 1.903 -15.653 7.700 1.00 57.91 183 ALA A CA 1
ATOM 1349 C C . ALA A 1 183 ? 1.775 -14.874 9.024 1.00 57.91 183 ALA A C 1
ATOM 1351 O O . ALA A 1 183 ? 2.343 -15.306 10.024 1.00 57.91 183 ALA A O 1
ATOM 1352 N N . ARG A 1 184 ? 1.128 -13.697 9.035 1.00 57.66 184 ARG A N 1
ATOM 1353 C CA . ARG A 1 184 ? 1.158 -12.753 10.172 1.00 57.66 184 ARG A CA 1
ATOM 1354 C C . ARG A 1 184 ? -0.148 -11.967 10.343 1.00 57.66 184 ARG A C 1
ATOM 1356 O O . ARG A 1 184 ? -0.118 -10.743 10.474 1.00 57.66 184 ARG A O 1
ATOM 1363 N N . VAL A 1 185 ? -1.300 -12.635 10.328 1.00 66.75 185 VAL A N 1
ATOM 1364 C CA . VAL A 1 185 ? -2.538 -12.002 10.818 1.00 66.75 185 VAL A CA 1
ATOM 1365 C C . VAL A 1 185 ? -2.447 -11.923 12.342 1.00 66.75 185 VAL A C 1
ATOM 1367 O O . VAL A 1 185 ? -2.226 -12.941 12.992 1.00 66.75 185 VAL A O 1
ATOM 1370 N N . SER A 1 186 ? -2.580 -10.730 12.929 1.00 75.88 186 SER A N 1
ATOM 1371 C CA . SER A 1 186 ? -2.672 -10.610 14.389 1.00 75.88 186 SER A CA 1
ATOM 1372 C C . SER A 1 186 ? -3.952 -11.284 14.885 1.00 75.88 186 SER A C 1
ATOM 1374 O O . SER A 1 186 ? -4.971 -11.251 14.190 1.00 75.88 186 SER A O 1
ATOM 1376 N N . ALA A 1 187 ? -3.937 -11.861 16.092 1.00 78.19 187 ALA A N 1
ATOM 1377 C CA . ALA A 1 187 ? -5.140 -12.446 16.700 1.00 78.19 187 ALA A CA 1
ATOM 1378 C C . ALA A 1 187 ? -6.305 -11.437 16.723 1.00 78.19 187 ALA A C 1
ATOM 1380 O O . ALA A 1 187 ? -7.440 -11.776 16.404 1.00 78.19 187 ALA A O 1
ATOM 1381 N N . TRP A 1 188 ? -5.985 -10.162 16.964 1.00 82.75 188 TRP A N 1
ATOM 1382 C CA . TRP A 1 188 ? -6.905 -9.029 16.857 1.00 82.75 188 TRP A CA 1
ATOM 1383 C C . TRP A 1 188 ? -7.576 -8.896 15.483 1.00 82.75 188 TRP A C 1
ATOM 1385 O O . TRP A 1 188 ? -8.781 -8.691 15.392 1.00 82.75 188 TRP A O 1
ATOM 1395 N N . THR A 1 189 ? -6.810 -9.015 14.396 1.00 83.69 189 THR A N 1
ATOM 1396 C CA . THR A 1 189 ? -7.367 -8.935 13.038 1.00 83.69 189 THR A CA 1
ATOM 1397 C C . THR A 1 189 ? -8.175 -10.186 12.700 1.00 83.69 189 THR A C 1
ATOM 1399 O O . THR A 1 189 ? -9.201 -10.071 12.030 1.00 83.69 189 THR A O 1
ATOM 1402 N N . MET A 1 190 ? -7.752 -11.365 13.172 1.00 84.25 190 MET A N 1
ATOM 1403 C CA . MET A 1 190 ? -8.487 -12.619 12.958 1.00 84.25 190 MET A CA 1
ATOM 1404 C C . MET A 1 190 ? -9.901 -12.536 13.541 1.00 84.25 190 MET A C 1
ATOM 1406 O O . MET A 1 190 ? -10.855 -12.771 12.805 1.00 84.25 190 MET A O 1
ATOM 1410 N N . LEU A 1 191 ? -10.041 -12.052 14.781 1.00 87.75 191 LEU A N 1
ATOM 1411 C CA . LEU A 1 191 ? -11.334 -11.852 15.451 1.00 87.75 191 LEU A CA 1
ATOM 1412 C C . LEU A 1 191 ? -12.345 -11.018 14.643 1.00 87.75 191 LEU A C 1
ATOM 1414 O O . LEU A 1 191 ? -13.549 -11.162 14.818 1.00 87.75 191 LEU A O 1
ATOM 1418 N N . PHE A 1 192 ? -11.880 -10.127 13.765 1.00 88.44 192 PHE A N 1
ATOM 1419 C CA . PHE A 1 192 ? -12.756 -9.247 12.987 1.00 88.44 192 PHE A CA 1
ATOM 1420 C C . PHE A 1 192 ? -12.894 -9.633 11.514 1.00 88.44 192 PHE A C 1
ATOM 1422 O O . PHE A 1 192 ? -13.652 -8.998 10.783 1.00 88.44 192 PHE A O 1
ATOM 1429 N N . THR A 1 193 ? -12.159 -10.649 11.057 1.00 85.31 193 THR A N 1
ATOM 1430 C CA . THR A 1 193 ? -12.130 -11.055 9.642 1.00 85.31 193 THR A CA 1
ATOM 1431 C C . THR A 1 193 ? -12.499 -12.517 9.412 1.00 85.31 193 THR A C 1
ATOM 1433 O O . THR A 1 193 ? -12.757 -12.887 8.270 1.00 85.31 193 THR A O 1
ATOM 1436 N N . GLU A 1 194 ? -12.584 -13.326 10.471 1.00 85.00 194 GLU A N 1
ATOM 1437 C CA . GLU A 1 194 ? -12.895 -14.759 10.407 1.00 85.00 194 GLU A CA 1
ATOM 1438 C C . GLU A 1 194 ? -14.254 -15.062 9.754 1.00 85.00 194 GLU A C 1
ATOM 1440 O O . GLU A 1 194 ? -14.360 -16.001 8.966 1.00 85.00 194 GLU A O 1
ATOM 1445 N N . HIS A 1 195 ? -15.274 -14.233 10.003 1.00 84.88 195 HIS A N 1
ATOM 1446 C CA . HIS A 1 195 ? -16.621 -14.405 9.446 1.00 84.88 195 HIS A CA 1
ATOM 1447 C C . HIS A 1 195 ? -16.992 -13.258 8.494 1.00 84.88 195 HIS A C 1
ATOM 1449 O O . HIS A 1 195 ? -17.661 -12.299 8.900 1.00 84.88 195 HIS A O 1
ATOM 1455 N N . PRO A 1 196 ? -16.578 -13.325 7.214 1.00 81.62 196 PRO A N 1
ATOM 1456 C CA . PRO A 1 196 ? -16.910 -12.290 6.246 1.00 81.62 196 PRO A CA 1
ATOM 1457 C C . PRO A 1 196 ? -18.431 -12.203 6.054 1.00 81.62 196 PRO A C 1
ATOM 1459 O O . PRO A 1 196 ? -19.087 -13.190 5.735 1.00 81.62 196 PRO A O 1
ATOM 1462 N N . GLY A 1 197 ? -18.993 -11.006 6.243 1.00 82.19 197 GLY A N 1
ATOM 1463 C CA . GLY A 1 197 ? -20.427 -10.733 6.076 1.00 82.19 197 GLY A CA 1
ATOM 1464 C C . GLY A 1 197 ? -21.262 -10.788 7.361 1.00 82.19 197 GLY A C 1
ATOM 1465 O O . GLY A 1 197 ? -22.406 -10.333 7.346 1.00 82.19 197 GLY A O 1
ATOM 1466 N N . ALA A 1 198 ? -20.704 -11.266 8.477 1.00 86.69 198 ALA A N 1
ATOM 1467 C CA . ALA A 1 198 ? -21.359 -11.155 9.778 1.00 86.69 198 ALA A CA 1
ATOM 1468 C C . ALA A 1 198 ? -21.288 -9.712 10.302 1.00 86.69 198 ALA A C 1
ATOM 1470 O O . ALA A 1 198 ? -20.296 -9.004 10.102 1.00 86.69 198 ALA A O 1
ATOM 1471 N N . ARG A 1 199 ? -22.331 -9.270 11.011 1.00 90.06 199 ARG A N 1
ATOM 1472 C CA . ARG A 1 199 ? -22.242 -8.054 11.824 1.00 90.06 199 ARG A CA 1
ATOM 1473 C C . ARG A 1 199 ? -21.519 -8.417 13.111 1.00 90.06 199 ARG A C 1
ATOM 1475 O O . ARG A 1 199 ? -21.875 -9.379 13.780 1.00 90.06 199 ARG A O 1
ATOM 1482 N N . ILE A 1 200 ? -20.487 -7.655 13.437 1.00 93.12 200 ILE A N 1
ATOM 1483 C CA . ILE A 1 200 ? -19.622 -7.960 14.570 1.00 93.12 200 ILE A CA 1
ATOM 1484 C C . ILE A 1 200 ? -20.062 -7.112 15.755 1.00 93.12 200 ILE A C 1
ATOM 1486 O O . ILE A 1 200 ? -20.021 -5.881 15.684 1.00 93.12 200 ILE A O 1
ATOM 1490 N N . HIS A 1 201 ? -20.481 -7.764 16.834 1.00 94.25 201 HIS A N 1
ATOM 1491 C CA . HIS A 1 201 ? -20.706 -7.127 18.124 1.00 94.25 201 HIS A CA 1
ATOM 1492 C C . HIS A 1 201 ? -19.508 -7.394 19.025 1.00 94.25 201 HIS A C 1
ATOM 1494 O O . HIS A 1 201 ? -18.981 -8.505 19.057 1.00 94.25 201 HIS A O 1
ATOM 1500 N N . VAL A 1 202 ? -19.064 -6.374 19.746 1.00 95.12 202 VAL A N 1
ATOM 1501 C CA . VAL A 1 202 ? -17.866 -6.439 20.585 1.00 95.12 202 VAL A CA 1
ATOM 1502 C C . VAL A 1 202 ? -18.216 -6.050 22.006 1.00 95.12 202 VAL A C 1
ATOM 1504 O O . VAL A 1 202 ? -18.914 -5.063 22.223 1.00 95.12 202 VAL A O 1
ATOM 1507 N N . GLY A 1 203 ? -17.717 -6.837 22.955 1.00 95.50 203 GLY A N 1
ATOM 1508 C CA . GLY A 1 203 ? -17.767 -6.564 24.383 1.00 95.50 203 GLY A CA 1
ATOM 1509 C C . GLY A 1 203 ? -16.363 -6.331 24.924 1.00 95.50 203 GLY A C 1
ATOM 1510 O O . GLY A 1 203 ? -15.506 -7.212 24.841 1.00 95.50 203 GLY A O 1
ATOM 1511 N N . CYS A 1 204 ? -16.143 -5.152 25.484 1.00 95.56 204 CYS A N 1
ATOM 1512 C CA . CYS A 1 204 ? -14.874 -4.654 25.988 1.00 95.56 204 CYS A CA 1
ATOM 1513 C C . CYS A 1 204 ? -14.935 -4.569 27.512 1.00 95.56 204 CYS A C 1
ATOM 1515 O O . CYS A 1 204 ? -15.715 -3.784 28.048 1.00 95.56 204 CYS A O 1
ATOM 1517 N N . ARG A 1 205 ? -14.096 -5.330 28.221 1.00 95.88 205 ARG A N 1
ATOM 1518 C CA . ARG A 1 205 ? -13.867 -5.117 29.655 1.00 95.88 205 ARG A CA 1
ATOM 1519 C C . ARG A 1 205 ? -12.629 -4.257 29.844 1.00 95.88 205 ARG A C 1
ATOM 1521 O O . ARG A 1 205 ? -11.562 -4.629 29.350 1.00 95.88 205 ARG A O 1
ATOM 1528 N N . LEU A 1 206 ? -12.776 -3.148 30.558 1.00 94.94 206 LEU A N 1
ATOM 1529 C CA . LEU A 1 206 ? -11.674 -2.235 30.831 1.00 94.94 206 LEU A CA 1
ATOM 1530 C C . LEU A 1 206 ? -10.884 -2.660 32.084 1.00 94.94 206 LEU A C 1
ATOM 1532 O O . LEU A 1 206 ? -11.256 -3.608 32.784 1.00 94.94 206 LEU A O 1
ATOM 1536 N N . ASP A 1 207 ? -9.758 -2.005 32.330 1.00 95.06 207 ASP A N 1
ATOM 1537 C CA . ASP A 1 207 ? -8.868 -2.201 33.477 1.00 95.06 207 ASP A CA 1
ATOM 1538 C C . ASP A 1 207 ? -9.440 -1.638 34.782 1.00 95.06 207 ASP A C 1
ATOM 1540 O O . ASP A 1 207 ? -9.253 -2.238 35.839 1.00 95.06 207 ASP A O 1
ATOM 1544 N N . ASP A 1 208 ? -10.231 -0.569 34.698 1.00 94.06 208 ASP A N 1
ATOM 1545 C CA . ASP A 1 208 ? -11.047 -0.044 35.799 1.00 94.06 208 ASP A CA 1
ATOM 1546 C C . ASP A 1 208 ? -12.230 -0.961 36.180 1.00 94.06 208 ASP A C 1
ATOM 1548 O O . ASP A 1 208 ? -12.936 -0.709 37.155 1.00 94.06 208 ASP A O 1
ATOM 1552 N N . GLY A 1 209 ? -12.447 -2.049 35.431 1.00 94.19 209 GLY A N 1
ATOM 1553 C CA . GLY A 1 209 ? -13.524 -3.014 35.643 1.00 94.19 209 GLY A CA 1
ATOM 1554 C C . GLY A 1 209 ? -14.857 -2.641 34.988 1.00 94.19 209 GLY A C 1
ATOM 1555 O O . GLY A 1 209 ? -15.794 -3.447 35.034 1.00 94.19 209 GLY A O 1
ATOM 1556 N N . SER A 1 210 ? -14.951 -1.476 34.344 1.00 95.88 210 SER A N 1
ATOM 1557 C CA . SER A 1 210 ? -16.105 -1.110 33.525 1.00 95.88 210 SER A CA 1
ATOM 1558 C C . SER A 1 210 ? -16.232 -2.020 32.299 1.00 95.88 210 SER A C 1
ATOM 1560 O O . SER A 1 210 ? -15.313 -2.752 31.905 1.00 95.88 210 SER A O 1
ATOM 1562 N N . TYR A 1 211 ? -17.420 -2.021 31.704 1.00 96.50 211 TYR A N 1
ATOM 1563 C CA . TYR A 1 211 ? -17.704 -2.800 30.507 1.00 96.50 211 TYR A CA 1
ATOM 1564 C C . TYR A 1 211 ? -18.428 -1.951 29.471 1.00 96.50 211 TYR A C 1
ATOM 1566 O O . TYR A 1 211 ? -19.417 -1.291 29.787 1.00 96.50 211 TYR A O 1
ATOM 1574 N N . VAL A 1 212 ? -17.946 -2.000 28.232 1.00 96.25 212 VAL A N 1
ATOM 1575 C CA . VAL A 1 212 ? -18.507 -1.284 27.083 1.00 96.25 212 VAL A CA 1
ATOM 1576 C C . VAL A 1 212 ? -18.813 -2.289 25.984 1.00 96.25 212 VAL A C 1
ATOM 1578 O O . VAL A 1 212 ? -17.955 -3.096 25.644 1.00 96.25 212 VAL A O 1
ATOM 1581 N N . ALA A 1 213 ? -20.001 -2.243 25.396 1.00 96.12 213 ALA A N 1
ATOM 1582 C CA . ALA A 1 213 ? -20.349 -3.088 24.261 1.00 96.12 213 ALA A CA 1
ATOM 1583 C C . ALA A 1 213 ? -21.088 -2.315 23.170 1.00 96.12 213 ALA A C 1
ATOM 1585 O O . ALA A 1 213 ? -21.756 -1.314 23.429 1.00 96.12 213 ALA A O 1
ATOM 1586 N N . GLY A 1 214 ? -20.941 -2.775 21.932 1.00 94.94 214 GLY A N 1
ATOM 1587 C CA . GLY A 1 214 ? -21.605 -2.194 20.773 1.00 94.94 214 GLY A CA 1
ATOM 1588 C C . GLY A 1 214 ? -21.211 -2.889 19.475 1.00 94.94 214 GLY A C 1
ATOM 1589 O O . GLY A 1 214 ? -20.412 -3.827 19.458 1.00 94.94 214 GLY A O 1
ATOM 1590 N N . ARG A 1 215 ? -21.746 -2.409 18.350 1.00 95.00 215 ARG A N 1
ATOM 1591 C CA . ARG A 1 215 ? -21.383 -2.937 17.029 1.00 95.00 215 ARG A CA 1
ATOM 1592 C C . ARG A 1 215 ? -20.035 -2.383 16.588 1.00 95.00 215 ARG A C 1
ATOM 1594 O O . ARG A 1 215 ? -19.843 -1.172 16.609 1.00 95.00 215 ARG A O 1
ATOM 1601 N N . LEU A 1 216 ? -19.139 -3.235 16.101 1.00 94.38 216 LEU A N 1
ATOM 1602 C CA . LEU A 1 216 ? -17.870 -2.807 15.521 1.00 94.38 216 LEU A CA 1
ATOM 1603 C C . LEU A 1 216 ? -18.107 -1.960 14.263 1.00 94.38 216 LEU A C 1
ATOM 1605 O O . LEU A 1 216 ? -18.773 -2.396 13.323 1.00 94.38 216 LEU A O 1
ATOM 1609 N N . ARG A 1 217 ? -17.524 -0.760 14.225 1.00 92.00 217 ARG A N 1
ATOM 1610 C CA . ARG A 1 217 ? -17.503 0.112 13.043 1.00 92.00 217 ARG A CA 1
ATOM 1611 C C . ARG A 1 217 ? -16.175 0.016 12.303 1.00 92.00 217 ARG A C 1
ATOM 1613 O O . ARG A 1 217 ? -16.145 -0.245 11.107 1.00 92.00 217 ARG A O 1
ATOM 1620 N N . THR A 1 218 ? -15.078 0.265 13.008 1.00 89.88 218 THR A N 1
ATOM 1621 C CA . THR A 1 218 ? -13.713 0.119 12.493 1.00 89.88 218 THR A CA 1
ATOM 1622 C C . THR A 1 218 ? -12.752 -0.164 13.640 1.00 89.88 218 THR A C 1
ATOM 1624 O O . THR A 1 218 ? -13.065 0.115 14.797 1.00 89.88 218 THR A O 1
ATOM 1627 N N . TYR A 1 219 ? -11.582 -0.701 13.322 1.00 89.06 219 TYR A N 1
ATOM 1628 C CA . TYR A 1 219 ? -10.516 -1.015 14.265 1.00 89.06 219 TYR A CA 1
ATOM 1629 C C . TYR A 1 219 ? -9.162 -0.634 13.668 1.00 89.06 219 TYR A C 1
ATOM 1631 O O . TYR A 1 219 ? -8.989 -0.582 12.445 1.00 89.06 219 TYR A O 1
ATOM 1639 N N . SER A 1 220 ? -8.183 -0.371 14.529 1.00 83.94 220 SER A N 1
ATOM 1640 C CA . SER A 1 220 ? -6.808 -0.160 14.093 1.00 83.94 220 SER A CA 1
ATOM 1641 C C . SER A 1 220 ? -6.274 -1.429 13.438 1.00 83.94 220 SER A C 1
ATOM 1643 O O . SER A 1 220 ? -6.287 -2.514 14.018 1.00 83.94 220 SER A O 1
ATOM 1645 N N . ARG A 1 221 ? -5.794 -1.279 12.203 1.00 73.94 221 ARG A N 1
ATOM 1646 C CA . ARG A 1 221 ? -5.292 -2.389 11.389 1.00 73.94 221 ARG A CA 1
ATOM 1647 C C . ARG A 1 221 ? -3.825 -2.703 11.647 1.00 73.94 221 ARG A C 1
ATOM 1649 O O . ARG A 1 221 ? -3.289 -3.501 10.888 1.00 73.94 221 ARG A O 1
ATOM 1656 N N . SER A 1 222 ? -3.178 -2.073 12.636 1.00 68.88 222 SER A N 1
ATOM 1657 C CA . SER A 1 222 ? -1.749 -2.273 12.911 1.00 68.88 222 SER A CA 1
ATOM 1658 C C . SER A 1 222 ? -1.404 -3.764 12.938 1.00 68.88 222 SER A C 1
ATOM 1660 O O . SER A 1 222 ? -2.099 -4.567 13.561 1.00 68.88 222 SER A O 1
ATOM 1662 N N . GLY A 1 223 ? -0.370 -4.136 12.179 1.00 61.75 223 GLY A N 1
ATOM 1663 C CA . GLY A 1 223 ? 0.043 -5.533 12.040 1.00 61.75 223 GLY A CA 1
ATOM 1664 C C . GLY A 1 223 ? 0.804 -6.058 13.256 1.00 61.75 223 GLY A C 1
ATOM 1665 O O . GLY A 1 223 ? 0.950 -7.269 13.397 1.00 61.75 223 GLY A O 1
ATOM 1666 N N . ASP A 1 224 ? 1.284 -5.157 14.113 1.00 64.31 224 ASP A N 1
ATOM 1667 C CA . ASP A 1 224 ? 1.964 -5.504 15.353 1.00 64.31 224 ASP A CA 1
ATOM 1668 C C . ASP A 1 224 ? 0.955 -5.549 16.503 1.00 64.31 224 ASP A C 1
ATOM 1670 O O . ASP A 1 224 ? -0.011 -4.782 16.540 1.00 64.31 224 ASP A O 1
ATOM 1674 N N . ASP A 1 225 ? 1.186 -6.449 17.458 1.00 66.00 225 ASP A N 1
ATOM 1675 C CA . ASP A 1 225 ? 0.320 -6.632 18.620 1.00 66.00 225 ASP A CA 1
ATOM 1676 C C . ASP A 1 225 ? 0.597 -5.536 19.672 1.00 66.00 225 ASP A C 1
ATOM 1678 O O . ASP A 1 225 ? 1.098 -5.786 20.763 1.00 66.00 225 ASP A O 1
ATOM 1682 N N . VAL A 1 226 ? 0.342 -4.279 19.295 1.00 70.31 226 VAL A N 1
ATOM 1683 C CA . VAL A 1 226 ? 0.620 -3.092 20.116 1.00 70.31 226 VAL A CA 1
ATOM 1684 C C . VAL A 1 226 ? -0.575 -2.711 20.997 1.00 70.31 226 VAL A C 1
ATOM 1686 O O . VAL A 1 226 ? -1.716 -2.832 20.541 1.00 70.31 226 VAL A O 1
ATOM 1689 N N . PRO A 1 227 ? -0.340 -2.214 22.226 1.00 68.81 227 PRO A N 1
ATOM 1690 C CA . PRO A 1 227 ? -1.407 -1.786 23.134 1.00 68.81 227 PRO A CA 1
ATOM 1691 C C . PRO A 1 227 ? -2.121 -0.505 22.671 1.00 68.81 227 PRO A C 1
ATOM 1693 O O . PRO A 1 227 ? -3.296 -0.334 22.964 1.00 68.81 227 PRO A O 1
ATOM 1696 N N . ASP A 1 228 ? -1.472 0.357 21.883 1.00 76.06 228 ASP A N 1
ATOM 1697 C CA . ASP A 1 228 ? -2.043 1.629 21.394 1.00 76.06 228 ASP A CA 1
ATOM 1698 C C . ASP A 1 228 ? -2.939 1.473 20.156 1.00 76.06 228 ASP A C 1
ATOM 1700 O O . ASP A 1 228 ? -2.915 2.282 19.227 1.00 76.06 228 ASP A O 1
ATOM 1704 N N . ARG A 1 229 ? -3.716 0.392 20.097 1.00 84.50 229 ARG A N 1
ATOM 1705 C CA . ARG A 1 229 ? -4.717 0.198 19.047 1.00 84.50 229 ARG A CA 1
ATOM 1706 C C . ARG A 1 229 ? -6.092 0.577 19.568 1.00 84.50 229 ARG A C 1
ATOM 1708 O O . ARG A 1 229 ? -6.463 0.191 20.667 1.00 84.50 229 ARG A O 1
ATOM 1715 N N . ASP A 1 230 ? -6.874 1.246 18.737 1.00 89.19 230 ASP A N 1
ATOM 1716 C CA . ASP A 1 230 ? -8.239 1.619 19.089 1.00 89.19 230 ASP A CA 1
ATOM 1717 C C . ASP A 1 230 ? -9.253 0.837 18.254 1.00 89.19 230 ASP A C 1
ATOM 1719 O O . ASP A 1 230 ? -8.978 0.401 17.128 1.00 89.19 230 ASP A O 1
ATOM 1723 N N . LEU A 1 231 ? -10.453 0.684 18.800 1.00 91.94 231 LEU A N 1
ATOM 1724 C CA . LEU A 1 231 ? -11.629 0.242 18.067 1.00 91.94 231 LEU A CA 1
ATOM 1725 C C . LEU A 1 231 ? -12.765 1.234 18.262 1.00 91.94 231 LEU A C 1
ATOM 1727 O O . LEU A 1 231 ? -12.872 1.903 19.286 1.00 91.94 231 LEU A O 1
ATOM 1731 N N . THR A 1 232 ? -13.624 1.323 17.259 1.00 93.94 232 THR A N 1
ATOM 1732 C CA . THR A 1 232 ? -14.792 2.195 17.290 1.00 93.94 232 THR A CA 1
ATOM 1733 C C . THR A 1 232 ? -16.053 1.361 17.219 1.00 93.94 232 THR A C 1
ATOM 1735 O O . THR A 1 232 ? -16.180 0.447 16.399 1.00 93.94 232 THR A O 1
ATOM 1738 N N . LEU A 1 233 ? -16.980 1.700 18.098 1.00 95.31 233 LEU A N 1
ATOM 1739 C CA . LEU A 1 233 ? -18.292 1.108 18.238 1.00 95.31 233 LEU A CA 1
ATOM 1740 C C . LEU A 1 233 ? -19.344 2.046 17.645 1.00 95.31 233 LEU A C 1
ATOM 1742 O O . LEU A 1 233 ? -19.155 3.263 17.607 1.00 95.31 233 LEU A O 1
ATOM 1746 N N . THR A 1 234 ? -20.457 1.490 17.181 1.00 94.38 234 THR A N 1
ATOM 1747 C CA . THR A 1 234 ? -21.602 2.238 16.659 1.00 94.38 234 THR A CA 1
ATOM 1748 C C . THR A 1 234 ? -22.923 1.554 17.000 1.00 94.38 234 THR A C 1
ATOM 1750 O O . THR A 1 234 ? -22.949 0.391 17.408 1.00 94.38 234 THR A O 1
ATOM 1753 N N . GLY A 1 235 ? -24.026 2.274 16.796 1.00 90.12 235 GLY A N 1
ATOM 1754 C CA . GLY A 1 235 ? -25.351 1.853 17.234 1.00 90.12 235 GLY A CA 1
ATOM 1755 C C . GLY A 1 235 ? -25.533 2.087 18.735 1.00 90.12 235 GLY A C 1
ATOM 1756 O O . GLY A 1 235 ? -24.791 2.881 19.313 1.00 90.12 235 GLY A O 1
ATOM 1757 N N . PRO A 1 236 ? -26.513 1.418 19.365 1.00 92.19 236 PRO A N 1
ATOM 1758 C CA . PRO A 1 236 ? -26.704 1.495 20.807 1.00 92.19 236 PRO A CA 1
ATOM 1759 C C . PRO A 1 236 ? -25.439 1.041 21.538 1.00 92.19 236 PRO A C 1
ATOM 1761 O O . PRO A 1 236 ? -24.980 -0.086 21.340 1.00 92.19 236 PRO A O 1
ATOM 1764 N N . ILE A 1 237 ? -24.874 1.925 22.361 1.00 95.81 237 ILE A N 1
ATOM 1765 C CA . ILE A 1 237 ? -23.688 1.624 23.163 1.00 95.81 237 ILE A CA 1
ATOM 1766 C C . ILE A 1 237 ? -24.136 1.205 24.556 1.00 95.81 237 ILE A C 1
ATOM 1768 O O . ILE A 1 237 ? -24.743 1.981 25.292 1.00 95.81 237 ILE A O 1
ATOM 1772 N N . SER A 1 238 ? -23.830 -0.034 24.913 1.00 95.94 238 SER A N 1
ATOM 1773 C CA . SER A 1 238 ? -24.061 -0.574 26.245 1.00 95.94 238 SER A CA 1
ATOM 1774 C C . SER A 1 238 ? -22.870 -0.265 27.148 1.00 95.94 238 SER A C 1
ATOM 1776 O O . SER A 1 238 ? -21.726 -0.495 26.765 1.00 95.94 238 SER A O 1
ATOM 1778 N N . TYR A 1 239 ? -23.134 0.228 28.352 1.00 96.19 239 TYR A N 1
ATOM 1779 C CA . TYR A 1 239 ? -22.140 0.589 29.352 1.00 96.19 239 TYR A CA 1
ATOM 1780 C C . TYR A 1 239 ? -22.516 0.020 30.723 1.00 96.19 239 TYR A C 1
ATOM 1782 O O . TYR A 1 239 ? -23.687 -0.033 31.098 1.00 96.19 239 TYR A O 1
ATOM 1790 N N . ARG A 1 240 ? -21.513 -0.412 31.480 1.00 96.75 240 ARG A N 1
ATOM 1791 C CA . ARG A 1 240 ? -21.629 -0.797 32.888 1.00 96.75 240 ARG A CA 1
ATOM 1792 C C . ARG A 1 240 ? -20.474 -0.162 33.638 1.00 96.75 240 ARG A C 1
ATOM 1794 O O . ARG A 1 240 ? -19.319 -0.415 33.282 1.00 96.75 240 ARG A O 1
ATOM 1801 N N . ALA A 1 241 ? -20.783 0.641 34.651 1.00 93.94 241 ALA A N 1
ATOM 1802 C CA . ALA A 1 241 ? -19.756 1.320 35.422 1.00 93.94 241 ALA A CA 1
ATOM 1803 C C . ALA A 1 241 ? -18.953 0.328 36.290 1.00 93.94 241 ALA A C 1
ATOM 1805 O O . ALA A 1 241 ? -19.402 -0.800 36.534 1.00 93.94 241 ALA A O 1
ATOM 1806 N N . PRO A 1 242 ? -17.764 0.724 36.775 1.00 93.88 242 PRO A N 1
ATOM 1807 C CA . PRO A 1 242 ? -16.996 -0.076 37.721 1.00 93.88 242 PRO A CA 1
ATOM 1808 C C . PRO A 1 242 ? -17.821 -0.455 38.956 1.00 93.88 242 PRO A C 1
ATOM 1810 O O . PRO A 1 242 ? -18.427 0.399 39.597 1.00 93.88 242 PRO A O 1
ATOM 1813 N N . GLY A 1 243 ? -17.844 -1.744 39.300 1.00 90.81 243 GLY A N 1
ATOM 1814 C CA . GLY A 1 243 ? -18.563 -2.256 40.474 1.00 90.81 243 GLY A CA 1
ATOM 1815 C C . GLY A 1 243 ? -20.079 -2.413 40.302 1.00 90.81 243 GLY A C 1
ATOM 1816 O O . GLY A 1 243 ? -20.719 -3.021 41.159 1.00 90.81 243 GLY A O 1
ATOM 1817 N N . GLU A 1 244 ? -20.658 -1.941 39.197 1.00 92.69 244 GLU A N 1
ATOM 1818 C CA . GLU A 1 244 ? -22.061 -2.195 38.877 1.00 92.69 244 GLU A CA 1
ATOM 1819 C C . GLU A 1 244 ? -22.249 -3.578 38.250 1.00 92.69 244 GLU A C 1
ATOM 1821 O O . GLU A 1 244 ? -21.385 -4.105 37.545 1.00 92.69 244 GLU A O 1
ATOM 1826 N N . THR A 1 245 ? -23.420 -4.170 38.477 1.00 90.19 245 THR A N 1
ATOM 1827 C CA . THR A 1 245 ? -23.820 -5.451 37.876 1.00 90.19 245 THR A CA 1
ATOM 1828 C C . THR A 1 245 ? -24.719 -5.268 36.656 1.00 90.19 245 THR A C 1
ATOM 1830 O O . THR A 1 245 ? -24.747 -6.135 35.782 1.00 90.19 245 THR A O 1
ATOM 1833 N N . THR A 1 246 ? -25.411 -4.132 36.560 1.00 91.56 246 THR A N 1
ATOM 1834 C CA . THR A 1 246 ? -26.391 -3.852 35.508 1.00 91.56 246 THR A CA 1
ATOM 1835 C C . THR A 1 246 ? -25.754 -3.095 34.353 1.00 91.56 246 THR A C 1
ATOM 1837 O O . THR A 1 246 ? -25.154 -2.043 34.536 1.00 91.56 246 THR A O 1
ATOM 1840 N N . THR A 1 247 ? -25.922 -3.610 33.139 1.00 93.44 247 THR A N 1
ATOM 1841 C CA . THR A 1 247 ? -25.539 -2.904 31.914 1.00 93.44 247 THR A CA 1
ATOM 1842 C C . THR A 1 247 ? -26.703 -2.044 31.430 1.00 93.44 247 THR A C 1
ATOM 1844 O O . THR A 1 247 ? -27.825 -2.532 31.305 1.00 93.44 247 THR A O 1
ATOM 1847 N N . THR A 1 248 ? -26.438 -0.774 31.133 1.00 94.88 248 THR A N 1
ATOM 1848 C CA . THR A 1 248 ? -27.417 0.182 30.600 1.00 94.88 248 THR A CA 1
ATOM 1849 C C . THR A 1 248 ? -27.008 0.639 29.203 1.00 94.88 248 THR A C 1
ATOM 1851 O O . THR A 1 248 ? -25.835 0.588 28.843 1.00 94.88 248 THR A O 1
ATOM 1854 N N . VAL A 1 249 ? -27.967 1.044 28.372 1.00 95.25 249 VAL A N 1
ATOM 1855 C CA . VAL A 1 249 ? -27.657 1.692 27.089 1.00 95.25 249 VAL A CA 1
ATOM 1856 C C . VAL A 1 249 ? -27.461 3.177 27.356 1.00 95.25 249 VAL A C 1
ATOM 1858 O O . VAL A 1 249 ? -28.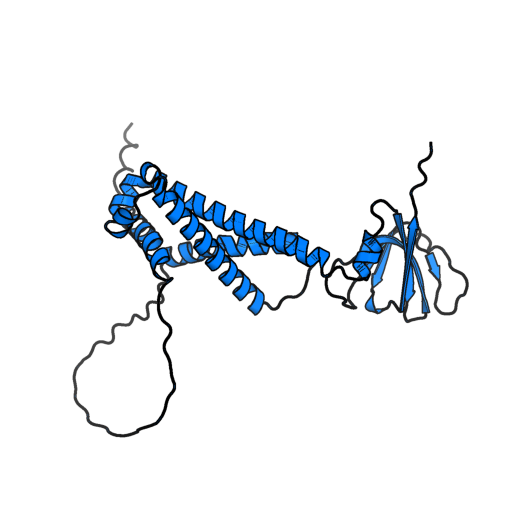329 3.806 27.960 1.00 95.25 249 VAL A O 1
ATOM 1861 N N . LEU A 1 250 ? -26.332 3.729 26.916 1.00 92.31 250 LEU A N 1
ATOM 1862 C CA . LEU A 1 250 ? -26.052 5.151 27.071 1.00 92.31 250 LEU A CA 1
ATOM 1863 C C . LEU A 1 250 ? -27.061 5.973 26.249 1.00 92.31 250 LEU A C 1
ATOM 1865 O O . LEU A 1 250 ? -27.173 5.750 25.038 1.00 92.31 250 LEU A O 1
ATOM 1869 N N . PRO A 1 251 ? -27.789 6.916 26.874 1.00 92.38 251 PRO A N 1
ATOM 1870 C CA . PRO A 1 251 ? -28.698 7.791 26.148 1.00 92.38 251 PRO A CA 1
ATOM 1871 C C . PRO A 1 251 ? -27.899 8.731 25.240 1.00 92.38 251 PRO A C 1
ATOM 1873 O O . PRO A 1 251 ? -26.836 9.216 25.622 1.00 92.38 251 PRO A O 1
ATOM 1876 N N . ASP A 1 252 ? -28.407 8.969 24.032 1.00 91.25 252 ASP A N 1
ATOM 1877 C CA . ASP A 1 252 ? -27.858 9.927 23.059 1.00 91.25 252 ASP A CA 1
ATOM 1878 C C . ASP A 1 252 ? -26.397 9.688 22.613 1.00 91.25 252 ASP A C 1
ATOM 1880 O O . ASP A 1 252 ? -25.755 10.574 22.045 1.00 91.25 252 ASP A O 1
ATOM 1884 N N . VAL A 1 253 ? -25.867 8.469 22.784 1.00 91.25 253 VAL A N 1
ATOM 1885 C CA . VAL A 1 253 ? -24.533 8.073 22.296 1.00 91.25 253 VAL A CA 1
ATOM 1886 C C . VAL A 1 253 ? -24.655 7.147 21.081 1.00 91.25 253 VAL A C 1
ATOM 1888 O O . VAL A 1 253 ? -25.072 5.999 21.199 1.00 91.25 253 VAL A O 1
ATOM 1891 N N . GLY A 1 254 ? -24.253 7.632 19.899 1.00 89.25 254 GLY A N 1
ATOM 1892 C CA . GLY A 1 254 ? -24.304 6.864 18.638 1.00 89.25 254 GLY A CA 1
ATOM 1893 C C . GLY A 1 254 ? -22.991 6.189 18.210 1.00 89.25 254 GLY A C 1
ATOM 1894 O O . GLY A 1 254 ? -22.975 5.384 17.269 1.00 89.25 254 GLY A O 1
ATOM 1895 N N . ALA A 1 255 ? -21.877 6.537 18.860 1.00 92.69 255 ALA A N 1
ATOM 1896 C CA . ALA A 1 255 ? -20.565 5.945 18.624 1.00 92.69 255 ALA A CA 1
ATOM 1897 C C . ALA A 1 255 ? -19.655 6.109 19.846 1.00 92.69 255 ALA A C 1
ATOM 1899 O O . ALA A 1 255 ? -19.755 7.099 20.567 1.00 92.69 255 ALA A O 1
ATOM 1900 N N . ALA A 1 256 ? -18.732 5.168 20.035 1.00 93.56 256 ALA A N 1
ATOM 1901 C CA . ALA A 1 256 ? -17.707 5.230 21.074 1.00 93.56 256 ALA A CA 1
ATOM 1902 C C . ALA A 1 256 ? -16.362 4.760 20.515 1.00 93.56 256 ALA A C 1
ATOM 1904 O O . ALA A 1 256 ? -16.327 3.900 19.637 1.00 93.56 256 ALA A O 1
ATOM 1905 N N . ALA A 1 257 ? -15.259 5.308 21.014 1.00 93.56 257 ALA A N 1
ATOM 1906 C CA . ALA A 1 257 ? -13.916 4.806 20.742 1.00 93.56 257 ALA A CA 1
ATOM 1907 C C . ALA A 1 257 ? -13.357 4.188 22.025 1.00 93.56 257 ALA A C 1
ATOM 1909 O O . ALA A 1 257 ? -13.481 4.780 23.095 1.00 93.56 257 ALA A O 1
ATOM 1910 N N . VAL A 1 258 ? -12.770 2.998 21.920 1.00 92.56 258 VAL A N 1
ATOM 1911 C CA . VAL A 1 258 ? -12.181 2.271 23.048 1.00 92.56 258 VAL A CA 1
ATOM 1912 C C . VAL A 1 258 ? -10.733 1.953 22.717 1.00 92.56 258 VAL A C 1
ATOM 1914 O O . VAL A 1 258 ? -10.455 1.346 21.679 1.00 92.56 258 VAL A O 1
ATOM 1917 N N . SER A 1 259 ? -9.826 2.350 23.610 1.00 91.44 259 SER A N 1
ATOM 1918 C CA . SER A 1 259 ? -8.406 2.047 23.474 1.00 91.44 259 SER A CA 1
ATOM 1919 C C . SER A 1 259 ? -8.075 0.672 24.036 1.00 91.44 259 SER A C 1
ATOM 1921 O O . SER A 1 259 ? -8.483 0.331 25.147 1.00 91.44 259 SER A O 1
ATOM 1923 N N . ALA A 1 260 ? -7.303 -0.113 23.287 1.00 88.56 260 ALA A N 1
ATOM 1924 C CA . ALA A 1 260 ? -6.881 -1.444 23.701 1.00 88.56 260 ALA A CA 1
ATOM 1925 C C . ALA A 1 260 ? -5.880 -1.440 24.851 1.00 88.56 260 ALA A C 1
ATOM 1927 O O . ALA A 1 260 ? -5.759 -2.454 25.533 1.00 88.56 260 ALA A O 1
ATOM 1928 N N . ARG A 1 261 ? -5.228 -0.304 25.119 1.00 89.62 261 ARG A N 1
ATOM 1929 C CA . ARG A 1 261 ? -4.349 -0.119 26.277 1.00 89.62 261 ARG A CA 1
ATOM 1930 C C . ARG A 1 261 ? -5.073 -0.398 27.592 1.00 89.62 261 ARG A C 1
ATOM 1932 O O . ARG A 1 261 ? -4.457 -0.913 28.516 1.00 89.62 261 ARG A O 1
ATOM 1939 N N . ASN A 1 262 ? -6.370 -0.104 27.632 1.00 91.50 262 ASN A N 1
ATOM 1940 C CA . ASN A 1 262 ? -7.197 -0.270 28.818 1.00 91.50 262 ASN A CA 1
ATOM 1941 C C . ASN A 1 262 ? -8.018 -1.566 28.759 1.00 91.50 262 ASN A C 1
ATOM 1943 O O . ASN A 1 262 ? -8.828 -1.800 29.643 1.00 91.50 262 ASN A O 1
ATOM 1947 N N . LEU A 1 263 ? -7.873 -2.408 27.726 1.00 91.44 263 LEU A N 1
ATOM 1948 C CA . LEU A 1 263 ? -8.652 -3.643 27.606 1.00 91.44 263 LEU A CA 1
ATOM 1949 C C . LEU A 1 263 ? -8.021 -4.776 28.413 1.00 91.44 263 LEU A C 1
ATOM 1951 O O . LEU A 1 263 ? -6.875 -5.157 28.192 1.00 91.44 263 LEU A O 1
ATOM 1955 N N . THR A 1 264 ? -8.823 -5.400 29.273 1.00 92.62 264 THR A N 1
ATOM 1956 C CA . THR A 1 264 ? -8.464 -6.655 29.952 1.00 92.62 264 THR A CA 1
ATOM 1957 C C . THR A 1 264 ? -9.066 -7.880 29.271 1.00 92.62 264 THR A C 1
ATOM 1959 O O . THR A 1 264 ? -8.514 -8.973 29.370 1.00 92.62 264 THR A O 1
ATOM 1962 N N . LEU A 1 265 ? -10.205 -7.718 28.593 1.00 91.69 265 LEU A N 1
ATOM 1963 C CA . LEU A 1 265 ? -10.866 -8.769 27.825 1.00 91.69 265 LEU A CA 1
ATOM 1964 C C . LEU A 1 265 ? -11.631 -8.151 26.654 1.00 91.69 265 LEU A C 1
ATOM 1966 O O . LEU A 1 265 ? -12.381 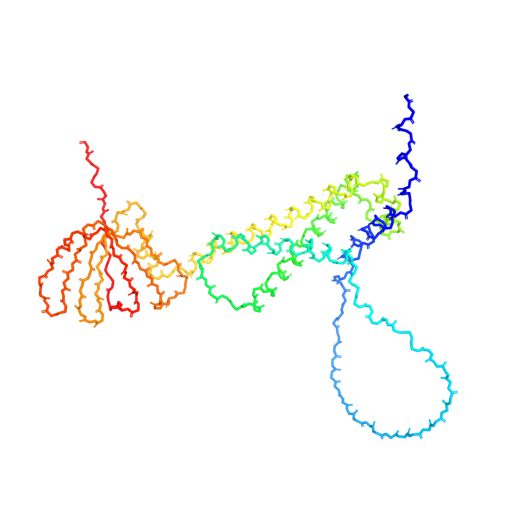-7.191 26.833 1.00 91.69 265 LEU A O 1
ATOM 1970 N N . LEU A 1 266 ? -11.479 -8.753 25.477 1.00 92.81 266 LEU A N 1
ATOM 1971 C CA . LEU A 1 266 ? -12.285 -8.467 24.299 1.00 92.81 266 LEU A CA 1
ATOM 1972 C C . LEU A 1 266 ? -13.057 -9.731 23.922 1.00 92.81 266 LEU A C 1
ATOM 1974 O O . LEU A 1 266 ? -12.470 -10.797 23.752 1.00 92.81 266 LEU A O 1
ATOM 1978 N N . THR A 1 267 ? -14.367 -9.598 23.780 1.00 94.00 267 THR A N 1
ATOM 1979 C CA . THR A 1 267 ? -15.259 -10.663 23.313 1.00 94.00 267 THR A CA 1
ATOM 1980 C C . THR A 1 267 ? -15.897 -10.246 22.002 1.00 94.00 267 THR A C 1
ATOM 1982 O O . THR A 1 267 ? -16.205 -9.068 21.812 1.00 94.00 267 THR A O 1
ATOM 1985 N N . VAL A 1 268 ? -16.071 -11.204 21.095 1.00 94.25 268 VAL A N 1
ATOM 1986 C CA . VAL A 1 268 ? -16.655 -10.974 19.776 1.00 94.25 268 VAL A CA 1
ATOM 1987 C C . VAL A 1 268 ? -17.826 -11.920 19.575 1.00 94.25 268 VAL A C 1
ATOM 1989 O O . VAL A 1 268 ? -17.688 -13.129 19.747 1.00 94.25 268 VAL A O 1
ATOM 1992 N N . THR A 1 269 ? -18.965 -11.357 19.188 1.00 93.12 269 THR A N 1
ATOM 1993 C CA . THR A 1 269 ? -20.162 -12.098 18.801 1.00 93.12 269 THR A CA 1
ATOM 1994 C C . THR A 1 269 ? -20.441 -11.833 17.329 1.00 93.12 269 THR A C 1
ATOM 1996 O O . THR A 1 269 ? -20.546 -10.681 16.900 1.00 93.12 269 THR A O 1
ATOM 1999 N N . TYR A 1 270 ? -20.561 -12.907 16.553 1.00 92.19 270 TYR A N 1
ATOM 2000 C CA . TYR A 1 270 ? -20.877 -12.842 15.132 1.00 92.19 270 TYR A CA 1
ATOM 2001 C C . TYR A 1 270 ? -22.390 -12.952 14.937 1.00 92.19 270 TYR A C 1
ATOM 2003 O O . TYR A 1 270 ? -22.985 -14.008 15.140 1.00 92.19 270 TYR A O 1
ATOM 2011 N N . GLU A 1 271 ? -23.018 -11.852 14.543 1.00 88.75 271 GLU A N 1
ATOM 2012 C CA . GLU A 1 271 ? -24.443 -11.798 14.238 1.00 88.75 271 GLU A CA 1
ATOM 2013 C C . GLU A 1 271 ? -24.639 -12.034 12.735 1.00 88.75 271 GLU A C 1
ATOM 2015 O O . GLU A 1 271 ? -24.237 -11.220 11.895 1.00 88.75 271 GLU A O 1
ATOM 2020 N N . VAL A 1 272 ? -25.270 -13.153 12.378 1.00 80.19 272 VAL A N 1
ATOM 2021 C CA . VAL A 1 272 ? -25.713 -13.384 10.999 1.00 80.19 272 VAL A CA 1
ATOM 2022 C C . VAL A 1 272 ? -26.918 -12.473 10.748 1.00 80.19 272 VAL A C 1
ATOM 2024 O O . VAL A 1 272 ? -27.871 -12.516 11.528 1.00 80.19 272 VAL A O 1
ATOM 2027 N N . PRO A 1 273 ? -26.912 -11.626 9.704 1.00 69.62 273 PRO A N 1
ATOM 2028 C CA . PRO A 1 273 ? -28.087 -10.833 9.382 1.00 69.62 273 PRO A CA 1
ATOM 2029 C C . PRO A 1 273 ? -29.251 -11.777 9.063 1.00 69.62 273 PRO A C 1
ATOM 2031 O O . PRO A 1 273 ? -29.164 -12.584 8.137 1.00 69.62 273 PRO A O 1
ATOM 2034 N N . VAL A 1 274 ? -30.335 -11.678 9.837 1.00 70.12 274 VAL A N 1
ATOM 2035 C CA . VAL A 1 274 ? -31.588 -12.374 9.532 1.00 70.12 274 VAL A CA 1
ATOM 2036 C C . VAL A 1 274 ? -32.038 -11.882 8.161 1.00 70.12 274 VAL A C 1
ATOM 2038 O O . VAL A 1 274 ? -32.302 -10.695 7.975 1.00 70.12 274 VAL A O 1
ATOM 2041 N N . THR A 1 275 ? -32.030 -12.778 7.178 1.00 63.03 275 THR A N 1
ATOM 2042 C CA . THR A 1 275 ? -32.620 -12.495 5.872 1.00 63.03 275 THR A CA 1
ATOM 2043 C C . THR A 1 275 ? -34.118 -12.655 6.071 1.00 63.03 275 THR A C 1
ATOM 2045 O O . THR A 1 275 ? -34.595 -13.779 6.194 1.00 63.03 275 THR A O 1
ATOM 2048 N N . GLU A 1 276 ? -34.838 -11.545 6.226 1.00 52.41 276 GLU A N 1
ATOM 2049 C CA . GLU A 1 276 ? -36.300 -11.563 6.166 1.00 52.41 276 GLU A CA 1
ATOM 2050 C C . GLU A 1 276 ? -36.689 -12.057 4.764 1.00 52.41 276 GLU A C 1
ATOM 2052 O O . GLU A 1 276 ? -36.347 -11.424 3.764 1.00 52.41 276 GLU A O 1
ATOM 2057 N N . SER A 1 277 ? -37.280 -13.253 4.707 1.00 45.25 277 SER A N 1
ATOM 2058 C CA . SER A 1 277 ? -37.824 -13.887 3.501 1.00 45.25 277 SER A CA 1
ATOM 2059 C C . SER A 1 277 ? -39.197 -13.337 3.156 1.00 45.25 277 SER A C 1
ATOM 2061 O O . SER A 1 277 ? -40.011 -13.270 4.108 1.00 45.25 277 SER A O 1
#

InterPro domains:
  IPR045919 Protein of unknown function DUF6338 [PF19865] (65-272)

Organism: NCBI:txid115433

Sequence (277 aa):
MDELAAVAGLGHGRRGVVVDELAALVCAGVLAGTGSLCHNSPPEVAVYGVVEDTAAATVPEGERVPTTLVGLVLFLVLLVPGFAYTLRRERLASARAVSTFRETVELAFVSVVADAVVLLLFTLVRAIVPSWTPDVRQLLREPGRYAIDNLTSVTLWALGLLAVAAGLAAGAASLRRRREHAARVSAWTMLFTEHPGARIHVGCRLDDGSYVAGRLRTYSRSGDDVPDRDLTLTGPISYRAPGETTTTVLPDVGAAAVSARNLTLLTVTYEVPVTES

Secondary structure (DSSP, 8-state):
---SSSSSSS-SSSHHHHHHHHHHHHHHHTTTT-----------------------------------HHHHHHHHHHHHHHHHHHHHHHHHS------HHHHHHHHHHHHHHHHHHHHHHHHHHHHH-TTTS--HHHHHHSHHHHHHHTHHHHHHHHHHHHHHHHHHHHHHHHHHHHHHHHH---HHHHHHHSSTTPEEEEEEEETTS-EEEEEEEEE---SS--S--EEEEEEEEEEE-TT----EEPTT--EEEEEGGGEEEEEEEEE------

Radius of gyration: 31.98 Å; chains: 1; bounding box: 101×57×83 Å

Foldseek 3Di:
DPPDPPPPPDDPPPPLVVQQVVLLVVLVLVPPPDDDDDDDDDDDDDDDDDDDDDDDDDDPDDPCPPPDPVVVVVVVLLLLLLVLLVVLLVVLDADDPDPPVVSVVSSNVLSSVLLVVLVVVVVVVCVVCVPLAQDSVCSNVRVRVSCVVCVVRVVVVSVVSSVSSSVVSSVVSVVVSVVCCVVQADPVNCLVPVDPQFFKKKWFQFQLRKIKIATWDDWRRHSDPDQAIKTKHADFIWIDHRPGPDIDTDPPDGMDMDGSNGGPDMDIDTHHPPPPD

pLDDT: mean 71.95, std 21.29, range [28.12, 96.75]